Protein AF-A0A848J6P6-F1 (afdb_monomer_lite)

Sequence (306 aa):
MSYESFLSGFHSVMYVAMAISLAFALGVVVINVINLARLKDPKLKYDYISSREKRMYTYFFIGLGAALFFYMNTLFLEPVTESKGWIFIRMAVALCAGTLIGYIPSLLLKYMLPANQKGRLKKLRFQPRISPKSGKKMRLLTEQEEDVHLDEAMQAEENIFSVDYDVWVDDDSDYVKIEKYPGHLVAEECDRCGMQTLKLKKEEILKQPTEDEPGEIIKHYKCSYCNRVKHENKQIAQLAANKESFFLRYRDKIGEAVSEKQYHVQLIKMEVYDNDGHPHHYEFGDLDQARSFLKELDSKNKASEE

pLDDT: mean 85.87, std 13.25, range [43.09, 98.25]

Organism: NCBI:txid2729599

Structure (mmCIF, N/CA/C/O backbone):
data_AF-A0A848J6P6-F1
#
_entry.id   AF-A0A848J6P6-F1
#
loop_
_atom_site.group_PDB
_atom_site.id
_atom_site.type_symbol
_atom_site.label_atom_id
_atom_site.label_alt_id
_atom_site.label_comp_id
_atom_site.label_asym_id
_atom_site.label_entity_id
_atom_site.label_seq_id
_atom_site.pdbx_PDB_ins_code
_atom_site.Cartn_x
_atom_site.Cartn_y
_atom_site.Cartn_z
_atom_site.occupancy
_atom_site.B_iso_or_equiv
_atom_site.auth_seq_id
_atom_site.auth_comp_id
_atom_site.auth_asym_id
_atom_site.auth_atom_id
_atom_site.pdbx_PDB_model_num
ATOM 1 N N . MET A 1 1 ? 15.803 -5.073 -46.748 1.00 65.19 1 MET A N 1
ATOM 2 C CA . MET A 1 1 ? 15.998 -3.858 -45.925 1.00 65.19 1 MET A CA 1
ATOM 3 C C . MET A 1 1 ? 17.487 -3.746 -45.644 1.00 65.19 1 MET A C 1
ATOM 5 O O . MET A 1 1 ? 18.052 -4.737 -45.195 1.00 65.19 1 MET A O 1
ATOM 9 N N . SER A 1 2 ? 18.146 -2.643 -46.007 1.00 85.62 2 SER A N 1
ATOM 10 C CA . SER A 1 2 ? 19.574 -2.473 -45.697 1.00 85.62 2 SER A CA 1
ATOM 11 C C . SER A 1 2 ? 19.758 -2.286 -44.186 1.00 85.62 2 SER A C 1
ATOM 13 O O . SER A 1 2 ? 18.829 -1.870 -43.489 1.00 85.62 2 SER A O 1
ATOM 15 N N . TYR A 1 3 ? 20.945 -2.619 -43.676 1.00 85.25 3 TYR A N 1
ATOM 16 C CA . TYR A 1 3 ? 21.268 -2.450 -42.257 1.00 85.25 3 TYR A CA 1
ATOM 17 C C . TYR A 1 3 ? 21.144 -0.980 -41.821 1.00 85.25 3 TYR A C 1
ATOM 19 O O . TYR A 1 3 ? 20.550 -0.699 -40.788 1.00 85.25 3 TYR A O 1
ATOM 27 N N . GLU A 1 4 ? 21.560 -0.048 -42.678 1.00 84.31 4 GLU A N 1
ATOM 28 C CA . GLU A 1 4 ? 21.399 1.398 -42.477 1.00 84.31 4 GLU A CA 1
ATOM 29 C C . GLU A 1 4 ? 19.929 1.834 -42.370 1.00 84.31 4 GLU A C 1
ATOM 31 O O . GLU A 1 4 ? 19.553 2.571 -41.457 1.00 84.31 4 GLU A O 1
ATOM 36 N N . SER A 1 5 ? 19.052 1.329 -43.250 1.00 86.94 5 SER A N 1
ATOM 37 C CA . SER A 1 5 ? 17.614 1.620 -43.160 1.00 86.94 5 SER A CA 1
ATOM 38 C C . SER A 1 5 ? 16.994 1.059 -41.878 1.00 86.94 5 SER A C 1
ATOM 40 O O . SER A 1 5 ? 16.123 1.697 -41.289 1.00 86.94 5 SER A O 1
ATOM 42 N N . PHE A 1 6 ? 17.453 -0.111 -41.423 1.00 89.00 6 PHE A N 1
ATOM 43 C CA . PHE A 1 6 ? 17.046 -0.666 -40.135 1.00 89.00 6 PHE A CA 1
ATOM 44 C C . PHE A 1 6 ? 17.507 0.217 -38.968 1.00 89.00 6 PHE A C 1
ATOM 46 O O . PHE A 1 6 ? 16.696 0.527 -38.100 1.00 89.00 6 PHE A O 1
ATOM 53 N N . LEU A 1 7 ? 18.769 0.660 -38.952 1.00 87.75 7 LEU A N 1
ATOM 54 C CA . LEU A 1 7 ? 19.311 1.497 -37.879 1.00 87.75 7 LEU A CA 1
ATOM 55 C C . LEU A 1 7 ? 18.598 2.847 -37.775 1.00 87.75 7 LEU A C 1
ATOM 57 O O . LEU A 1 7 ? 18.277 3.275 -36.669 1.00 87.75 7 LEU A O 1
ATOM 61 N N . SER A 1 8 ? 18.282 3.482 -38.905 1.00 88.06 8 SER A N 1
ATOM 62 C CA . SER A 1 8 ? 17.513 4.733 -38.932 1.00 88.06 8 SER A CA 1
ATOM 63 C C . SER A 1 8 ? 16.088 4.555 -38.381 1.00 88.06 8 SER A C 1
ATOM 65 O O . SER A 1 8 ? 15.626 5.352 -37.555 1.00 88.06 8 SER A O 1
ATOM 67 N N . GLY A 1 9 ? 15.406 3.469 -38.765 1.00 91.62 9 GLY A N 1
ATOM 68 C CA . GLY A 1 9 ? 14.093 3.127 -38.215 1.00 91.62 9 GLY A CA 1
ATOM 69 C C . GLY A 1 9 ? 14.159 2.822 -36.717 1.00 91.62 9 GLY A C 1
ATOM 70 O O . GLY A 1 9 ? 13.369 3.351 -35.939 1.00 91.62 9 GLY A O 1
ATOM 71 N N . PHE A 1 10 ? 15.148 2.030 -36.298 1.00 91.56 10 PHE A N 1
ATOM 72 C CA . PHE A 1 10 ? 15.395 1.697 -34.897 1.00 91.56 10 PHE A CA 1
ATOM 73 C C . PHE A 1 10 ? 15.634 2.954 -34.054 1.00 91.56 10 PHE A C 1
ATOM 75 O O . PHE A 1 10 ? 14.997 3.123 -33.019 1.00 91.56 10 PHE A O 1
ATOM 82 N N . HIS A 1 11 ? 16.489 3.868 -34.515 1.00 90.81 11 HIS A N 1
ATOM 83 C CA . HIS A 1 11 ? 16.795 5.125 -33.826 1.00 90.81 11 HIS A CA 1
ATOM 84 C C . HIS A 1 11 ? 15.551 6.001 -33.638 1.00 90.81 11 HIS A C 1
ATOM 86 O O . HIS A 1 11 ? 15.280 6.471 -32.533 1.00 90.81 11 HIS A O 1
ATOM 92 N N . SER A 1 12 ? 14.732 6.118 -34.686 1.00 92.94 12 SER A N 1
ATOM 93 C CA . SER A 1 12 ? 13.455 6.839 -34.630 1.00 92.94 12 SER A CA 1
ATOM 94 C C . SER A 1 12 ? 12.503 6.232 -33.592 1.00 92.94 12 SER A C 1
ATOM 96 O O . SER A 1 12 ? 11.918 6.953 -32.781 1.00 92.94 12 SER A O 1
ATOM 98 N N . VAL A 1 13 ? 12.388 4.899 -33.563 1.00 96.06 13 VAL A N 1
ATOM 99 C CA . VAL A 1 13 ? 11.570 4.184 -32.570 1.00 96.06 13 VAL A CA 1
ATOM 100 C C . VAL A 1 13 ? 12.098 4.413 -31.152 1.00 96.06 13 VAL A C 1
ATOM 102 O O . VAL A 1 13 ? 11.297 4.663 -30.252 1.00 96.06 13 VAL A O 1
ATOM 105 N N . MET A 1 14 ? 13.419 4.385 -30.941 1.00 95.62 14 MET A N 1
ATOM 106 C CA . MET A 1 14 ? 14.018 4.638 -29.624 1.00 95.62 14 MET A CA 1
ATOM 107 C C . MET A 1 14 ? 13.689 6.046 -29.108 1.00 95.62 14 MET A C 1
ATOM 109 O O . MET A 1 14 ? 13.302 6.185 -27.949 1.00 95.62 14 MET A O 1
ATOM 113 N N . TYR A 1 15 ? 13.758 7.088 -29.945 1.00 95.38 15 TYR A N 1
ATOM 114 C CA . TYR A 1 15 ? 13.386 8.445 -29.519 1.00 95.38 15 TYR A CA 1
ATOM 115 C C . TYR A 1 15 ? 11.912 8.578 -29.148 1.00 95.38 15 TYR A C 1
ATOM 117 O O . TYR A 1 15 ? 11.584 9.180 -28.123 1.00 95.38 15 TYR A O 1
ATOM 125 N N . VAL A 1 16 ? 11.020 8.002 -29.957 1.00 97.56 16 VAL A N 1
ATOM 126 C CA . VAL A 1 16 ? 9.582 8.016 -29.664 1.00 97.56 16 VAL A CA 1
ATOM 127 C C . VAL A 1 16 ? 9.304 7.267 -28.357 1.00 97.56 16 VAL A C 1
ATOM 129 O O . VAL A 1 16 ? 8.599 7.781 -27.489 1.00 97.56 16 VAL A O 1
ATOM 132 N N . ALA A 1 17 ? 9.911 6.094 -28.164 1.00 97.75 17 ALA A N 1
ATOM 133 C CA . ALA A 1 17 ? 9.754 5.299 -26.950 1.00 97.75 17 ALA A CA 1
ATOM 134 C C . ALA A 1 17 ? 10.316 6.003 -25.700 1.00 97.75 17 ALA A C 1
ATOM 136 O O . ALA A 1 17 ? 9.698 5.960 -24.632 1.00 97.75 17 ALA A O 1
ATOM 137 N N . MET A 1 18 ? 11.443 6.709 -25.833 1.00 97.38 18 MET A N 1
ATOM 138 C CA . MET A 1 18 ? 12.003 7.559 -24.779 1.00 97.38 18 MET A CA 1
ATOM 139 C C . MET A 1 18 ? 11.014 8.661 -24.378 1.00 97.38 18 MET A C 1
ATOM 141 O O . MET A 1 18 ? 10.718 8.812 -23.191 1.00 97.38 18 MET A O 1
ATOM 145 N N . ALA A 1 19 ? 10.464 9.397 -25.350 1.00 97.62 19 ALA A N 1
ATOM 146 C CA . ALA A 1 19 ? 9.508 10.474 -25.092 1.00 97.62 19 ALA A CA 1
ATOM 147 C C . ALA A 1 19 ? 8.233 9.960 -24.401 1.00 97.62 19 ALA A C 1
ATOM 149 O O . ALA A 1 19 ? 7.783 10.552 -23.419 1.00 97.62 19 ALA A O 1
ATOM 150 N N . ILE A 1 20 ? 7.694 8.822 -24.853 1.00 98.25 20 ILE A N 1
ATOM 151 C CA . ILE A 1 20 ? 6.535 8.166 -24.227 1.00 98.25 20 ILE A CA 1
ATOM 152 C C . ILE A 1 20 ? 6.850 7.758 -22.783 1.00 98.25 20 ILE A C 1
ATOM 154 O O . ILE A 1 20 ? 6.038 7.991 -21.889 1.00 98.25 20 ILE A O 1
ATOM 158 N N . SER A 1 21 ? 8.031 7.188 -22.533 1.00 97.94 21 SER A N 1
ATOM 159 C CA . SER A 1 21 ? 8.434 6.734 -21.194 1.00 97.94 21 SER A CA 1
ATOM 160 C C . SER A 1 21 ? 8.589 7.897 -20.209 1.00 97.94 21 SER A C 1
ATOM 162 O O . SER A 1 21 ? 8.146 7.802 -19.063 1.00 97.94 21 SER A O 1
ATOM 164 N N . LEU A 1 22 ? 9.144 9.027 -20.662 1.00 97.62 22 LEU A N 1
ATOM 165 C CA . LEU A 1 22 ? 9.222 10.257 -19.867 1.00 97.62 22 LEU A CA 1
ATOM 166 C C . LEU A 1 22 ? 7.836 10.851 -19.598 1.00 97.62 22 LEU A C 1
ATOM 168 O O . LEU A 1 22 ? 7.536 11.216 -18.461 1.00 97.62 22 LEU A O 1
ATOM 172 N N . ALA A 1 23 ? 6.975 10.907 -20.617 1.00 98.06 23 ALA A N 1
ATOM 173 C CA . ALA A 1 23 ? 5.604 11.384 -20.467 1.00 98.06 23 ALA A CA 1
ATOM 174 C C . ALA A 1 23 ? 4.808 10.513 -19.484 1.00 98.06 23 ALA A C 1
ATOM 176 O O . ALA A 1 23 ? 4.070 11.041 -18.655 1.00 98.06 23 ALA A O 1
ATOM 177 N N . PHE A 1 24 ? 5.003 9.192 -19.517 1.00 97.94 24 PHE A N 1
ATOM 178 C CA . PHE A 1 24 ? 4.423 8.264 -18.550 1.00 97.94 24 PHE A CA 1
ATOM 179 C C . PHE A 1 24 ? 4.918 8.540 -17.125 1.00 97.94 24 PHE A C 1
ATOM 181 O O . PHE A 1 24 ? 4.098 8.691 -16.218 1.00 97.94 24 PHE A O 1
ATOM 188 N N . ALA A 1 25 ? 6.236 8.661 -16.922 1.00 96.88 25 ALA A N 1
ATOM 189 C CA . ALA A 1 25 ? 6.812 8.938 -15.606 1.00 96.88 25 ALA A CA 1
ATOM 190 C C . ALA A 1 25 ? 6.248 10.243 -15.014 1.00 96.88 25 ALA A C 1
ATOM 192 O O . ALA A 1 25 ? 5.734 10.257 -13.893 1.00 96.88 25 ALA A O 1
ATOM 193 N N . LEU A 1 26 ? 6.263 11.329 -15.791 1.00 97.31 26 LEU A N 1
ATOM 194 C CA . LEU A 1 26 ? 5.703 12.616 -15.374 1.00 97.31 26 LEU A CA 1
ATOM 195 C C . LEU A 1 26 ? 4.188 12.536 -15.150 1.00 97.31 26 LEU A C 1
ATOM 197 O O . LEU A 1 26 ? 3.683 13.047 -14.150 1.00 97.31 26 LEU A O 1
ATOM 201 N N . GLY A 1 27 ? 3.467 11.849 -16.036 1.00 97.56 27 GLY A N 1
ATOM 202 C CA . GLY A 1 27 ? 2.024 11.653 -15.946 1.00 97.56 27 GLY A CA 1
ATOM 203 C C . GLY A 1 27 ? 1.606 10.972 -14.646 1.00 97.56 27 GLY A C 1
ATOM 204 O O . GLY A 1 27 ? 0.667 11.426 -13.997 1.00 97.56 27 GLY A O 1
ATOM 205 N N . VAL A 1 28 ? 2.340 9.947 -14.202 1.00 96.69 28 VAL A N 1
ATOM 206 C CA . VAL A 1 28 ? 2.092 9.266 -12.920 1.00 96.69 28 VAL A CA 1
ATOM 207 C C . VAL A 1 28 ? 2.175 10.239 -11.737 1.00 96.69 28 VAL A C 1
ATOM 209 O O . VAL A 1 28 ? 1.305 10.215 -10.862 1.00 96.69 28 VAL A O 1
ATOM 212 N N . VAL A 1 29 ? 3.176 11.126 -11.717 1.00 95.44 29 VAL A N 1
ATOM 213 C CA . VAL A 1 29 ? 3.338 12.135 -10.655 1.00 95.44 29 VAL A CA 1
ATOM 214 C C . VAL A 1 29 ? 2.216 13.169 -10.714 1.00 95.44 29 VAL A C 1
ATOM 216 O O . VAL A 1 29 ? 1.589 13.458 -9.696 1.00 95.44 29 VAL A O 1
ATOM 219 N N . VAL A 1 30 ? 1.915 13.688 -11.906 1.00 96.69 30 VAL A N 1
ATOM 220 C CA . VAL A 1 30 ? 0.859 14.690 -12.114 1.00 96.69 30 VAL A CA 1
ATOM 221 C C . VAL A 1 30 ? -0.506 14.144 -11.696 1.00 96.69 30 VAL A C 1
ATOM 223 O O . VAL A 1 30 ? -1.215 14.791 -10.926 1.00 96.69 30 VAL A O 1
ATOM 226 N N . ILE A 1 31 ? -0.859 12.930 -12.129 1.00 95.56 31 ILE A N 1
ATOM 227 C CA . ILE A 1 31 ? -2.108 12.259 -11.741 1.00 95.56 31 ILE A CA 1
ATOM 228 C C . ILE A 1 31 ? -2.178 12.110 -10.219 1.00 95.56 31 ILE A C 1
ATOM 230 O O . ILE A 1 31 ? -3.224 12.371 -9.622 1.00 95.56 31 ILE A O 1
ATOM 234 N N . ASN A 1 32 ? -1.072 11.730 -9.575 1.00 93.81 32 ASN A N 1
ATOM 235 C CA . ASN A 1 32 ? -1.036 11.577 -8.127 1.00 93.81 32 ASN A CA 1
ATOM 236 C C . ASN A 1 32 ? -1.274 12.901 -7.387 1.00 93.81 32 ASN A C 1
ATOM 238 O O . ASN A 1 32 ? -2.072 12.942 -6.450 1.00 93.81 32 ASN A O 1
ATOM 242 N N . VAL A 1 33 ? -0.631 13.984 -7.829 1.00 93.38 33 VAL A N 1
ATOM 243 C CA . VAL A 1 33 ? -0.805 15.329 -7.257 1.00 93.38 33 VAL A CA 1
ATOM 244 C C . VAL A 1 33 ? -2.239 15.821 -7.442 1.00 93.38 33 VAL A C 1
ATOM 246 O O . VAL A 1 33 ? -2.848 16.303 -6.487 1.00 93.38 33 VAL A O 1
ATOM 249 N N . ILE A 1 34 ? -2.811 15.646 -8.636 1.00 95.12 34 ILE A N 1
ATOM 250 C CA . ILE A 1 34 ? -4.199 16.025 -8.928 1.00 95.12 34 ILE A CA 1
ATOM 251 C C . ILE A 1 34 ? -5.169 15.262 -8.020 1.00 95.12 34 ILE A C 1
ATOM 253 O O . ILE A 1 34 ? -6.057 15.868 -7.422 1.00 95.12 34 ILE A O 1
ATOM 257 N N . ASN A 1 35 ? -5.001 13.945 -7.885 1.00 93.38 35 ASN A N 1
ATOM 258 C CA . ASN A 1 35 ? -5.855 13.134 -7.019 1.00 93.38 35 ASN A CA 1
ATOM 259 C C . ASN A 1 35 ? -5.746 13.568 -5.553 1.00 93.38 35 ASN A C 1
ATOM 261 O O . ASN A 1 35 ? -6.769 13.734 -4.893 1.00 93.38 35 ASN A O 1
ATOM 265 N N . LEU A 1 36 ? -4.533 13.829 -5.060 1.00 92.31 36 LEU A N 1
ATOM 266 C CA . LEU A 1 36 ? -4.324 14.270 -3.682 1.00 92.31 36 LEU A CA 1
ATOM 267 C C . LEU A 1 36 ? -4.931 15.657 -3.408 1.00 92.31 36 LEU A C 1
ATOM 269 O O . LEU A 1 36 ? -5.479 15.885 -2.329 1.00 92.31 36 LEU A O 1
ATOM 273 N N . ALA A 1 37 ? -4.866 16.567 -4.382 1.00 92.44 37 ALA A N 1
ATOM 274 C CA . ALA A 1 37 ? -5.457 17.900 -4.285 1.00 92.44 37 ALA A CA 1
ATOM 275 C C . ALA A 1 37 ? -6.997 17.875 -4.283 1.00 92.44 37 ALA A C 1
ATOM 277 O O . ALA A 1 37 ? -7.624 18.739 -3.672 1.00 92.44 37 ALA A O 1
ATOM 278 N N . ARG A 1 38 ? -7.613 16.885 -4.944 1.00 94.00 38 ARG A N 1
ATOM 279 C CA . ARG A 1 38 ? -9.078 16.725 -5.012 1.00 94.00 38 ARG A CA 1
ATOM 280 C C . ARG A 1 38 ? -9.691 16.225 -3.710 1.00 94.00 38 ARG A C 1
ATOM 282 O O . ARG A 1 38 ? -10.830 16.572 -3.401 1.00 94.00 38 ARG A O 1
ATOM 289 N N . LEU A 1 39 ? -8.964 15.405 -2.958 1.00 93.69 39 LEU A N 1
ATOM 290 C CA . LEU A 1 39 ? -9.437 14.909 -1.671 1.00 93.69 39 LEU A CA 1
ATOM 291 C C . LEU A 1 39 ? -9.512 16.085 -0.690 1.00 93.69 39 LEU A C 1
ATOM 293 O O . LEU A 1 39 ? -8.572 16.867 -0.577 1.00 93.69 39 LEU A O 1
ATOM 297 N N . LYS A 1 40 ? -10.638 16.241 0.008 1.00 91.19 40 LYS A N 1
ATOM 298 C CA . LYS A 1 40 ? -10.810 17.267 1.055 1.00 91.19 40 LYS A CA 1
ATOM 299 C C . LYS A 1 40 ? -10.808 16.646 2.443 1.00 91.19 40 LYS A C 1
ATOM 301 O O . LYS A 1 40 ? -10.161 17.180 3.339 1.00 91.19 40 LYS A O 1
ATOM 306 N N . ASP A 1 41 ? -11.483 15.509 2.577 1.00 92.88 41 ASP A N 1
ATOM 307 C CA . ASP A 1 41 ? -11.541 14.741 3.811 1.00 92.88 41 ASP A CA 1
ATOM 308 C C . ASP A 1 41 ? -10.140 14.221 4.199 1.00 92.88 41 ASP A C 1
ATOM 310 O O . ASP A 1 41 ? -9.445 13.642 3.349 1.00 92.88 41 ASP A O 1
ATOM 314 N N . PRO A 1 42 ? -9.680 14.443 5.444 1.00 94.81 42 PRO A N 1
ATOM 315 C CA . PRO A 1 42 ? -8.326 14.056 5.812 1.00 94.81 42 PRO A CA 1
ATOM 316 C C . PRO A 1 42 ? -8.138 12.539 5.946 1.00 94.81 42 PRO A C 1
ATOM 318 O O . PRO A 1 42 ? -7.028 12.074 5.683 1.00 94.81 42 PRO A O 1
ATOM 321 N N . LYS A 1 43 ? -9.187 11.761 6.265 1.00 94.94 43 LYS A N 1
ATOM 322 C CA . LYS A 1 43 ? -9.120 10.291 6.283 1.00 94.94 43 LYS A CA 1
ATOM 323 C C . LYS A 1 43 ? -8.908 9.749 4.878 1.00 94.94 43 LYS A C 1
ATOM 325 O O . LYS A 1 43 ? -7.989 8.969 4.650 1.00 94.94 43 LYS A O 1
ATOM 330 N N . LEU A 1 44 ? -9.663 10.253 3.903 1.00 94.12 44 LEU A N 1
ATOM 331 C CA . LEU A 1 44 ? -9.458 9.872 2.503 1.00 94.12 44 LEU A CA 1
ATOM 332 C C . LEU A 1 44 ? -8.048 10.232 2.008 1.00 94.12 44 LEU A C 1
ATOM 334 O O . LEU A 1 44 ? -7.433 9.455 1.276 1.00 94.12 44 LEU A O 1
ATOM 338 N N . LYS A 1 45 ? -7.497 11.385 2.420 1.00 94.81 45 LYS A N 1
ATOM 339 C CA . LYS A 1 45 ? -6.094 11.734 2.127 1.00 94.81 45 LYS A CA 1
ATOM 340 C C . LYS A 1 45 ? -5.108 10.776 2.782 1.00 94.81 45 LYS A C 1
ATOM 342 O O . LYS A 1 45 ? -4.135 10.396 2.131 1.00 94.81 45 LYS A O 1
ATOM 347 N N . TYR A 1 46 ? -5.338 10.420 4.044 1.00 94.69 46 TYR A N 1
ATOM 348 C CA . TYR A 1 46 ? -4.515 9.467 4.780 1.00 94.69 46 TYR A CA 1
ATOM 349 C C . TYR A 1 46 ? -4.452 8.131 4.030 1.00 94.69 46 TYR A C 1
ATOM 351 O O . TYR A 1 46 ? -3.359 7.670 3.701 1.00 94.69 46 TYR A O 1
ATOM 359 N N . ASP A 1 47 ? -5.610 7.570 3.674 1.00 93.19 47 ASP A N 1
ATOM 360 C CA . ASP A 1 47 ? -5.719 6.266 3.003 1.00 93.19 47 ASP A CA 1
ATOM 361 C C . ASP A 1 47 ? -5.090 6.277 1.612 1.00 93.19 47 ASP A C 1
ATOM 363 O O . ASP A 1 47 ? -4.446 5.318 1.174 1.00 93.19 47 ASP A O 1
ATOM 367 N N . TYR A 1 48 ? -5.244 7.393 0.902 1.00 92.81 48 TYR A N 1
ATOM 368 C CA . TYR A 1 48 ? -4.626 7.577 -0.399 1.00 92.81 48 TYR A CA 1
ATOM 369 C C . TYR A 1 48 ? -3.094 7.605 -0.297 1.00 92.81 48 TYR A C 1
ATOM 371 O O . TYR A 1 48 ? -2.411 6.922 -1.062 1.00 92.81 48 TYR A O 1
ATOM 379 N N . ILE A 1 49 ? -2.542 8.373 0.649 1.00 91.88 49 ILE A N 1
ATOM 380 C CA . ILE A 1 49 ? -1.092 8.493 0.854 1.00 91.88 49 ILE A CA 1
ATOM 381 C C . ILE A 1 49 ? -0.497 7.151 1.291 1.00 91.88 49 ILE A C 1
ATOM 383 O O . ILE A 1 49 ? 0.488 6.707 0.698 1.00 91.88 49 ILE A O 1
ATOM 387 N N . SER A 1 50 ? -1.105 6.486 2.277 1.00 89.25 50 SER A N 1
ATOM 388 C CA . SER A 1 50 ? -0.594 5.230 2.837 1.00 89.25 50 SER A CA 1
ATOM 389 C C . SER A 1 50 ? -0.555 4.096 1.805 1.00 89.25 50 SER A C 1
ATOM 391 O O . SER A 1 50 ? 0.395 3.314 1.780 1.00 89.25 50 SER A O 1
ATOM 393 N N . SER A 1 51 ? -1.542 4.030 0.904 1.00 84.94 51 SER A N 1
ATOM 394 C CA . SER A 1 51 ? -1.668 2.934 -0.066 1.00 84.94 51 SER A CA 1
ATOM 395 C C . SER A 1 51 ? -1.055 3.226 -1.443 1.00 84.94 51 SER A C 1
ATOM 397 O O . SER A 1 51 ? -0.461 2.333 -2.059 1.00 84.94 51 SER A O 1
ATOM 399 N N . ARG A 1 52 ? -1.196 4.453 -1.971 1.00 87.31 52 ARG A N 1
ATOM 400 C CA . ARG A 1 52 ? -0.876 4.760 -3.379 1.00 87.31 52 ARG A CA 1
ATOM 401 C C . ARG A 1 52 ? 0.462 5.444 -3.597 1.00 87.31 52 ARG A C 1
ATOM 403 O O . ARG A 1 52 ? 1.038 5.265 -4.670 1.00 87.31 52 ARG A O 1
ATOM 410 N N . GLU A 1 53 ? 0.991 6.177 -2.620 1.00 86.38 53 GLU A N 1
ATOM 411 C CA . GLU A 1 53 ? 2.216 6.967 -2.814 1.00 86.38 53 GLU A CA 1
ATOM 412 C C . GLU A 1 53 ? 3.422 6.063 -3.145 1.00 86.38 53 GLU A C 1
ATOM 414 O O . GLU A 1 53 ? 4.163 6.331 -4.090 1.00 86.38 53 GLU A O 1
ATOM 419 N N . LYS A 1 54 ? 3.544 4.899 -2.489 1.00 85.06 54 LYS A N 1
ATOM 420 C CA . LYS A 1 54 ? 4.569 3.886 -2.817 1.00 85.06 54 LYS A CA 1
ATOM 421 C C . LYS A 1 54 ? 4.446 3.360 -4.252 1.00 85.06 54 LYS A C 1
ATOM 423 O O . LYS A 1 54 ? 5.448 3.174 -4.949 1.00 85.06 54 LYS A O 1
ATOM 428 N N . ARG A 1 55 ? 3.213 3.117 -4.703 1.00 87.94 55 ARG A N 1
ATOM 429 C CA . ARG A 1 55 ? 2.933 2.615 -6.054 1.00 87.94 55 ARG A CA 1
ATOM 430 C C . ARG A 1 55 ? 3.272 3.668 -7.113 1.00 87.94 55 ARG A C 1
ATOM 432 O O . ARG A 1 55 ? 3.869 3.323 -8.127 1.00 87.94 55 ARG A O 1
ATOM 439 N N . MET A 1 56 ? 2.966 4.940 -6.846 1.00 91.50 56 MET A N 1
ATOM 440 C CA . MET A 1 56 ? 3.358 6.064 -7.701 1.00 91.50 56 MET A CA 1
ATOM 441 C C . MET A 1 56 ? 4.877 6.100 -7.904 1.00 91.50 56 MET A C 1
ATOM 443 O O . MET A 1 56 ? 5.324 6.107 -9.047 1.00 91.50 56 MET A O 1
ATOM 447 N N . TYR A 1 57 ? 5.670 6.072 -6.825 1.00 89.94 57 TYR A N 1
ATOM 448 C CA . TYR A 1 57 ? 7.133 6.078 -6.944 1.00 89.94 57 TYR A CA 1
ATOM 449 C C . TYR A 1 57 ? 7.650 4.886 -7.751 1.00 89.94 57 TYR A C 1
ATOM 451 O O . TYR A 1 57 ? 8.507 5.055 -8.611 1.00 89.94 57 TYR A O 1
ATOM 459 N N . THR A 1 58 ? 7.084 3.697 -7.533 1.00 90.25 58 THR A N 1
ATOM 460 C CA . THR A 1 58 ? 7.472 2.493 -8.282 1.00 90.25 58 THR A CA 1
ATOM 461 C C . THR A 1 58 ? 7.289 2.694 -9.791 1.00 90.25 58 THR A C 1
ATOM 463 O O . THR A 1 58 ? 8.231 2.494 -10.553 1.00 90.25 58 THR A O 1
ATOM 466 N N . TYR A 1 59 ? 6.118 3.161 -10.235 1.00 93.19 59 TYR A N 1
ATOM 467 C CA . TYR A 1 59 ? 5.878 3.412 -11.661 1.00 93.19 59 TYR A CA 1
ATOM 468 C C . TYR A 1 59 ? 6.696 4.579 -12.219 1.00 93.19 59 TYR A C 1
ATOM 470 O O . TYR A 1 59 ? 7.140 4.511 -13.363 1.00 93.19 59 TYR A O 1
ATOM 478 N N . PHE A 1 60 ? 6.936 5.619 -11.419 1.00 95.06 60 PHE A N 1
ATOM 479 C CA . PHE A 1 60 ? 7.788 6.740 -11.806 1.00 95.06 60 PHE A CA 1
ATOM 480 C C . PHE A 1 60 ? 9.215 6.280 -12.141 1.00 95.06 60 PHE A C 1
ATOM 482 O O . PHE A 1 60 ? 9.714 6.581 -13.225 1.00 95.06 60 PHE A O 1
ATOM 489 N N . PHE A 1 61 ? 9.851 5.495 -11.262 1.00 95.00 61 PHE A N 1
ATOM 490 C CA . PHE A 1 61 ? 11.209 4.997 -11.509 1.00 95.00 61 PHE A CA 1
ATOM 491 C C . PHE A 1 61 ? 11.268 3.946 -12.615 1.00 95.00 61 PHE A C 1
ATOM 493 O O . PHE A 1 61 ? 12.215 3.965 -13.395 1.00 95.00 61 PHE A O 1
ATOM 500 N N . ILE A 1 62 ? 10.249 3.092 -12.763 1.00 94.19 62 ILE A N 1
ATOM 501 C CA . ILE A 1 62 ? 10.144 2.196 -13.929 1.00 94.19 62 ILE A CA 1
ATOM 502 C C . ILE A 1 62 ? 10.117 3.011 -15.231 1.00 94.19 62 ILE A C 1
ATOM 504 O O . ILE A 1 62 ? 10.849 2.692 -16.166 1.00 94.19 62 ILE A O 1
ATOM 508 N N . GLY A 1 63 ? 9.327 4.090 -15.280 1.00 96.50 63 GLY A N 1
ATOM 509 C CA . GLY A 1 63 ? 9.272 4.990 -16.432 1.00 96.50 63 GLY A CA 1
ATOM 510 C C . GLY A 1 63 ? 10.610 5.677 -16.723 1.00 96.50 63 GLY A C 1
ATOM 511 O O . GLY A 1 63 ? 11.037 5.715 -17.875 1.00 96.50 63 GLY A O 1
ATOM 512 N N . LEU A 1 64 ? 11.316 6.156 -15.691 1.00 96.69 64 LEU A N 1
ATOM 513 C CA . LEU A 1 64 ? 12.659 6.733 -15.844 1.00 96.69 64 LEU A CA 1
ATOM 514 C C . LEU A 1 64 ? 13.700 5.707 -16.311 1.00 96.69 64 LEU A C 1
ATOM 516 O O . LEU A 1 64 ? 14.503 6.013 -17.189 1.00 96.69 64 LEU A O 1
ATOM 520 N N . GLY A 1 65 ? 13.679 4.492 -15.760 1.00 96.75 65 GLY A N 1
ATOM 521 C CA . GLY A 1 65 ? 14.561 3.402 -16.180 1.00 96.75 65 GLY A CA 1
ATOM 522 C C . GLY A 1 65 ? 14.330 3.008 -17.641 1.00 96.75 65 GLY A C 1
ATOM 523 O O . GLY A 1 65 ? 15.291 2.848 -18.394 1.00 96.75 65 GLY A O 1
ATOM 524 N N . ALA A 1 66 ? 13.066 2.939 -18.072 1.00 97.00 66 ALA A N 1
ATOM 525 C CA . ALA A 1 66 ? 12.702 2.710 -19.470 1.00 97.00 66 ALA A CA 1
ATOM 526 C C . ALA A 1 66 ? 13.159 3.862 -20.381 1.00 97.00 66 ALA A C 1
ATOM 528 O O . ALA A 1 66 ? 13.740 3.623 -21.438 1.00 97.00 66 ALA A O 1
ATOM 529 N N . ALA A 1 67 ? 12.973 5.116 -19.957 1.00 97.50 67 ALA A N 1
ATOM 530 C CA . ALA A 1 67 ? 13.450 6.275 -20.705 1.00 97.50 67 ALA A CA 1
ATO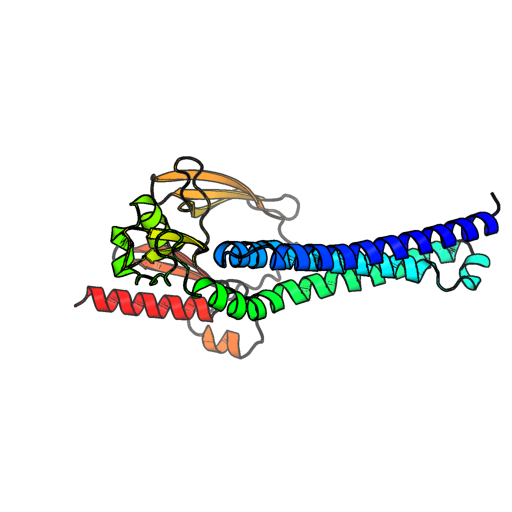M 531 C C . ALA A 1 67 ? 14.974 6.249 -20.891 1.00 97.50 67 ALA A C 1
ATOM 533 O O . ALA A 1 67 ? 15.458 6.475 -21.999 1.00 97.50 67 ALA A O 1
ATOM 534 N N . LEU A 1 68 ? 15.724 5.915 -19.835 1.00 96.75 68 LEU A N 1
ATOM 535 C CA . LEU A 1 68 ? 17.178 5.776 -19.894 1.00 96.75 68 LEU A CA 1
ATOM 536 C C . LEU A 1 68 ? 17.605 4.636 -20.825 1.00 96.75 68 LEU A C 1
ATOM 538 O O . LEU A 1 68 ? 18.532 4.810 -21.612 1.00 96.75 68 LEU A O 1
ATOM 542 N N . PHE A 1 69 ? 16.920 3.493 -20.768 1.00 96.94 69 PHE A N 1
ATOM 543 C CA . PHE A 1 69 ? 17.164 2.370 -21.672 1.00 96.94 69 PHE A CA 1
ATOM 544 C C . PHE A 1 69 ? 17.037 2.788 -23.144 1.00 96.94 69 PHE A C 1
ATOM 546 O O . PHE A 1 69 ? 17.928 2.511 -23.952 1.00 96.94 69 PHE A O 1
ATOM 553 N N . PHE A 1 70 ? 15.954 3.486 -23.496 1.00 97.12 70 PHE A N 1
ATOM 554 C CA . PHE A 1 70 ? 15.743 3.960 -24.863 1.00 97.12 70 PHE A CA 1
ATOM 555 C C . PHE A 1 70 ? 16.753 5.041 -25.253 1.00 97.12 70 PHE A C 1
ATOM 557 O O . PHE A 1 70 ? 17.331 4.959 -26.333 1.00 97.12 70 PHE A O 1
ATOM 564 N N . TYR A 1 71 ? 17.043 5.989 -24.356 1.00 95.44 71 TYR A N 1
ATOM 565 C CA . TYR A 1 71 ? 18.051 7.028 -24.570 1.00 95.44 71 TYR A CA 1
ATOM 566 C C . TYR A 1 71 ? 19.435 6.439 -24.866 1.00 95.44 71 TYR A C 1
ATOM 568 O O . TYR A 1 71 ? 20.051 6.789 -25.870 1.00 95.44 71 TYR A O 1
ATOM 576 N N . MET A 1 72 ? 19.908 5.486 -24.059 1.00 94.62 72 MET A N 1
ATOM 577 C CA . MET A 1 72 ? 21.208 4.832 -24.263 1.00 94.62 72 MET A CA 1
ATOM 578 C C . MET A 1 72 ? 21.297 4.116 -25.617 1.00 94.62 72 MET A C 1
ATOM 580 O O . MET A 1 72 ? 22.363 4.074 -26.229 1.00 94.62 72 MET A O 1
ATOM 584 N N . ASN A 1 73 ? 20.173 3.611 -26.130 1.00 93.12 73 ASN A N 1
ATOM 585 C CA . ASN A 1 73 ? 20.093 3.002 -27.457 1.00 93.12 73 ASN A CA 1
ATOM 586 C C . ASN A 1 73 ? 20.076 4.010 -28.621 1.00 93.12 73 ASN A C 1
ATOM 588 O O . ASN A 1 73 ? 20.124 3.595 -29.780 1.00 93.12 73 ASN A O 1
ATOM 592 N N . THR A 1 74 ? 20.059 5.314 -28.331 1.00 90.50 74 THR A N 1
ATOM 593 C CA . THR A 1 74 ? 20.277 6.386 -29.320 1.00 90.50 74 THR A CA 1
ATOM 594 C C . THR A 1 74 ? 21.737 6.839 -29.404 1.00 90.50 74 THR A C 1
ATOM 596 O O . THR A 1 74 ? 22.110 7.497 -30.376 1.00 90.50 74 THR A O 1
ATOM 599 N N . LEU A 1 75 ? 22.563 6.469 -28.418 1.00 87.81 75 LEU A N 1
ATOM 600 C CA . LEU A 1 75 ? 23.973 6.847 -28.330 1.00 87.81 75 LEU A CA 1
ATOM 601 C C . LEU A 1 75 ? 24.876 5.911 -29.149 1.00 87.81 75 LEU A C 1
ATOM 603 O O . LEU A 1 75 ? 24.496 4.780 -29.479 1.00 87.81 75 LEU A O 1
ATOM 607 N N . PHE A 1 76 ? 26.094 6.394 -29.427 1.00 81.81 76 PHE A N 1
ATOM 608 C CA . PHE A 1 76 ? 27.176 5.656 -30.092 1.00 81.81 76 PHE A CA 1
ATOM 609 C C . PHE A 1 76 ? 26.722 5.003 -31.408 1.00 81.81 76 PHE A C 1
ATOM 611 O O . PHE A 1 76 ? 26.653 3.780 -31.522 1.00 81.81 76 PHE A O 1
ATOM 618 N N . LEU A 1 77 ? 26.367 5.831 -32.397 1.00 77.69 77 LEU A N 1
ATOM 619 C CA . LEU A 1 77 ? 25.909 5.351 -33.706 1.00 77.69 77 LEU A CA 1
ATOM 620 C C . LEU A 1 77 ? 27.046 4.685 -34.504 1.00 77.69 77 LEU A C 1
ATOM 622 O O . LEU A 1 77 ? 26.825 3.634 -35.097 1.00 77.69 77 LEU A O 1
ATOM 626 N N . GLU A 1 78 ? 28.255 5.253 -34.451 1.00 79.81 78 GLU A N 1
ATOM 627 C CA . GLU A 1 78 ? 29.413 4.834 -35.263 1.00 79.81 78 GLU A CA 1
ATOM 628 C C . GLU A 1 78 ? 29.842 3.369 -35.020 1.00 79.81 78 GLU A C 1
ATOM 630 O O . GLU A 1 78 ? 29.940 2.610 -35.985 1.00 79.81 78 GLU A O 1
ATOM 635 N N . PRO A 1 79 ? 29.995 2.874 -33.770 1.00 79.38 79 PRO A N 1
ATOM 636 C CA . PRO A 1 79 ? 30.370 1.471 -33.549 1.00 79.38 79 PRO A CA 1
ATOM 637 C C . PRO A 1 79 ? 29.300 0.482 -34.032 1.00 79.38 79 PRO A C 1
ATOM 639 O O . PRO A 1 79 ? 29.596 -0.649 -34.418 1.00 79.38 79 PRO A O 1
ATOM 642 N N . VAL A 1 80 ? 28.031 0.902 -34.012 1.00 82.62 80 VAL A N 1
ATOM 643 C CA . VAL A 1 80 ? 26.899 0.068 -34.423 1.00 82.62 80 VAL A CA 1
ATOM 644 C C . VAL A 1 80 ? 26.788 0.007 -35.943 1.00 82.62 80 VAL A C 1
ATOM 646 O O . VAL A 1 80 ? 26.408 -1.042 -36.456 1.00 82.62 80 VAL A O 1
ATOM 649 N N . THR A 1 81 ? 27.152 1.063 -36.675 1.00 79.62 81 THR A N 1
ATOM 650 C CA . THR A 1 81 ? 27.205 1.026 -38.147 1.00 79.62 81 THR A CA 1
ATOM 651 C C . THR A 1 81 ? 28.348 0.141 -38.651 1.00 79.62 81 THR A C 1
ATOM 653 O O . THR A 1 81 ? 28.178 -0.562 -39.644 1.00 79.62 81 THR A O 1
ATOM 656 N N . GLU A 1 82 ? 29.477 0.091 -37.935 1.00 81.94 82 GLU A N 1
ATOM 657 C CA . GLU A 1 82 ? 30.642 -0.721 -38.318 1.00 81.94 82 GLU A CA 1
ATOM 658 C C . GLU A 1 82 ? 30.442 -2.231 -38.129 1.00 81.94 82 GLU A C 1
ATOM 660 O O . GLU A 1 82 ? 30.855 -3.028 -38.974 1.00 81.94 82 GLU A O 1
ATOM 665 N N . SER A 1 83 ? 29.804 -2.660 -37.034 1.00 84.00 83 SER A N 1
ATOM 666 C CA . SER A 1 83 ? 29.559 -4.082 -36.785 1.00 84.00 83 SER A CA 1
ATOM 667 C C . SER A 1 83 ? 28.210 -4.342 -36.131 1.00 84.00 83 SER A C 1
ATOM 669 O O . SER A 1 83 ? 27.866 -3.808 -35.076 1.00 84.00 83 SER A O 1
ATOM 671 N N . LYS A 1 84 ? 27.474 -5.288 -36.726 1.00 83.00 84 LYS A N 1
ATOM 672 C CA . LYS A 1 84 ? 26.153 -5.737 -36.263 1.00 83.00 84 LYS A CA 1
ATOM 673 C C . LYS A 1 84 ? 26.164 -6.268 -34.828 1.00 83.00 84 LYS A C 1
ATOM 675 O O . LYS A 1 84 ? 25.123 -6.266 -34.186 1.00 83.00 84 LYS A O 1
ATOM 680 N N . GLY A 1 85 ? 27.308 -6.727 -34.315 1.00 85.62 85 GLY A N 1
ATOM 681 C CA . GLY A 1 85 ? 27.419 -7.246 -32.948 1.00 85.62 85 GLY A CA 1
ATOM 682 C C . GLY A 1 85 ? 27.239 -6.173 -31.868 1.00 85.62 85 GLY A C 1
ATOM 683 O O . GLY A 1 85 ? 26.688 -6.456 -30.803 1.00 85.62 85 GLY A O 1
ATOM 684 N N . TRP A 1 86 ? 27.631 -4.927 -32.152 1.00 87.56 86 TRP A N 1
ATOM 685 C CA . TRP A 1 86 ? 27.600 -3.836 -31.173 1.00 87.56 86 TRP A CA 1
ATOM 686 C C . TRP A 1 86 ? 26.191 -3.458 -30.721 1.00 87.56 86 TRP A C 1
ATOM 688 O O . TRP A 1 86 ? 26.023 -2.987 -29.595 1.00 87.56 86 TRP A O 1
ATOM 698 N N . ILE A 1 87 ? 25.162 -3.726 -31.535 1.00 88.88 87 ILE A N 1
ATOM 699 C CA . ILE A 1 87 ? 23.773 -3.467 -31.142 1.00 88.88 87 ILE A CA 1
ATOM 700 C C . ILE A 1 87 ? 23.358 -4.305 -29.925 1.00 88.88 87 ILE A C 1
ATOM 702 O O . ILE A 1 87 ? 22.666 -3.799 -29.044 1.00 88.88 87 ILE A O 1
ATOM 706 N N . PHE A 1 88 ? 23.823 -5.554 -29.827 1.00 89.94 88 PHE A N 1
ATOM 707 C CA . PHE A 1 88 ? 23.488 -6.449 -28.717 1.00 89.94 88 PHE A CA 1
ATOM 708 C C . PHE A 1 88 ? 24.195 -6.030 -27.432 1.00 89.94 88 PHE A C 1
ATOM 710 O O . PHE A 1 88 ? 23.574 -5.990 -26.372 1.00 89.94 88 PHE A O 1
ATOM 717 N N . ILE A 1 89 ? 25.471 -5.650 -27.541 1.00 91.00 89 ILE A N 1
ATOM 718 C CA . ILE A 1 89 ? 26.253 -5.130 -26.414 1.00 91.00 89 ILE A CA 1
ATOM 719 C C . ILE A 1 89 ? 25.598 -3.852 -25.884 1.00 91.00 89 ILE A C 1
ATOM 721 O O . ILE A 1 89 ? 25.366 -3.729 -24.683 1.00 91.00 89 ILE A O 1
ATOM 725 N N . ARG A 1 90 ? 25.219 -2.930 -26.778 1.00 90.38 90 ARG A N 1
ATOM 726 C CA . ARG A 1 90 ? 24.533 -1.689 -26.401 1.00 90.38 90 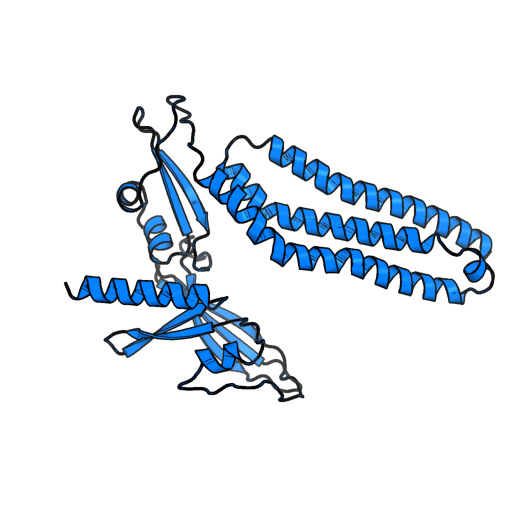ARG A CA 1
ATOM 727 C C . ARG A 1 90 ? 23.204 -1.961 -25.705 1.00 90.38 90 ARG A C 1
ATOM 729 O O . ARG A 1 90 ? 22.954 -1.385 -24.652 1.00 90.38 90 ARG A O 1
ATOM 736 N N . MET A 1 91 ? 22.381 -2.855 -26.251 1.00 92.69 91 MET A N 1
ATOM 737 C CA . MET A 1 91 ? 21.105 -3.244 -25.642 1.00 92.69 91 MET A CA 1
ATOM 738 C C . MET A 1 91 ? 21.300 -3.835 -24.240 1.00 92.69 91 MET A C 1
ATOM 740 O O . MET A 1 91 ? 20.561 -3.478 -23.325 1.00 92.69 91 MET A O 1
ATOM 744 N N . ALA A 1 92 ? 22.312 -4.686 -24.049 1.00 94.88 92 ALA A N 1
ATOM 745 C CA . ALA A 1 92 ? 22.629 -5.271 -22.748 1.00 94.88 92 ALA A CA 1
ATOM 746 C C . ALA A 1 92 ? 23.088 -4.210 -21.733 1.00 94.88 92 ALA A C 1
ATOM 748 O O . ALA A 1 92 ? 22.573 -4.158 -20.618 1.00 94.88 92 ALA A O 1
ATOM 749 N N . VAL A 1 93 ? 24.001 -3.316 -22.126 1.00 94.69 93 VAL A N 1
ATOM 750 C CA . VAL A 1 93 ? 24.477 -2.219 -21.266 1.00 94.69 93 VAL A CA 1
ATOM 751 C C . VAL A 1 93 ? 23.335 -1.262 -20.916 1.00 94.69 93 VAL A C 1
ATOM 753 O O . VAL A 1 93 ? 23.182 -0.883 -19.755 1.00 94.69 93 VAL A O 1
ATOM 756 N N . ALA A 1 94 ? 22.496 -0.911 -21.892 1.00 95.50 94 ALA A N 1
ATOM 757 C CA . ALA A 1 94 ? 21.319 -0.079 -21.678 1.00 95.50 94 ALA A CA 1
ATOM 758 C C . ALA A 1 94 ? 20.321 -0.741 -20.721 1.00 95.50 94 ALA A C 1
ATOM 760 O O . ALA A 1 94 ? 19.746 -0.055 -19.877 1.00 95.50 94 ALA A O 1
ATOM 761 N N . LEU A 1 95 ? 20.124 -2.062 -20.821 1.00 95.88 95 LEU A N 1
ATOM 762 C CA . LEU A 1 95 ? 19.248 -2.815 -19.921 1.00 95.88 95 LEU A CA 1
ATOM 763 C C . LEU A 1 95 ? 19.768 -2.763 -18.486 1.00 95.88 95 LEU A C 1
ATOM 765 O O . LEU A 1 95 ? 19.003 -2.440 -17.582 1.00 95.88 95 LEU A O 1
ATOM 769 N N . CYS A 1 96 ? 21.063 -3.007 -18.283 1.00 95.81 96 CYS A N 1
ATOM 770 C CA . CYS A 1 96 ? 21.697 -2.886 -16.972 1.00 95.81 96 CYS A CA 1
ATOM 771 C C . CYS A 1 96 ? 21.561 -1.464 -16.404 1.00 95.81 96 CYS A C 1
ATOM 773 O O . CYS A 1 96 ? 21.169 -1.290 -15.255 1.00 95.81 96 CYS A O 1
ATOM 775 N N . ALA A 1 97 ? 21.826 -0.429 -17.205 1.00 95.00 97 ALA A N 1
ATOM 776 C CA . ALA A 1 97 ? 21.677 0.959 -16.768 1.00 95.00 97 ALA A CA 1
ATOM 777 C C . ALA A 1 97 ? 20.220 1.306 -16.405 1.00 95.00 97 ALA A C 1
ATOM 779 O O . ALA A 1 97 ? 19.958 1.907 -15.360 1.00 95.00 97 ALA A O 1
ATOM 780 N N . GLY A 1 98 ? 19.262 0.892 -17.239 1.00 95.12 98 GLY A N 1
ATOM 781 C CA . GLY A 1 98 ? 17.836 1.112 -17.011 1.00 95.12 98 GLY A CA 1
ATOM 782 C C . GLY A 1 98 ? 17.323 0.406 -15.755 1.00 95.12 98 GLY A C 1
ATOM 783 O O . GLY A 1 98 ? 16.588 1.012 -14.975 1.00 95.12 98 GLY A O 1
ATOM 784 N N . THR A 1 99 ? 17.738 -0.841 -15.504 1.00 93.06 99 THR A N 1
ATOM 785 C CA . THR A 1 99 ? 17.340 -1.574 -14.291 1.00 93.06 99 THR A CA 1
ATOM 786 C C . THR A 1 99 ? 17.971 -0.992 -13.033 1.00 93.06 99 THR A C 1
ATOM 788 O O . THR A 1 99 ? 17.283 -0.915 -12.018 1.00 93.06 99 THR A O 1
ATOM 791 N N . LEU A 1 100 ? 19.215 -0.503 -13.082 1.00 93.69 100 LEU A N 1
ATOM 792 C CA . LEU A 1 100 ? 19.834 0.192 -11.948 1.00 93.69 100 LEU A CA 1
ATOM 793 C C . LEU A 1 100 ? 19.013 1.422 -11.533 1.00 93.69 100 LEU A C 1
ATOM 795 O O . LEU A 1 100 ? 18.681 1.563 -10.358 1.00 93.69 100 LEU A O 1
ATOM 799 N N . ILE A 1 101 ? 18.616 2.270 -12.487 1.00 91.94 101 ILE A N 1
ATOM 800 C CA . ILE A 1 101 ? 17.817 3.477 -12.207 1.00 91.94 101 ILE A CA 1
ATOM 801 C C . ILE A 1 101 ? 16.347 3.165 -11.899 1.00 91.94 101 ILE A C 1
ATOM 803 O O . ILE A 1 101 ? 15.720 3.882 -11.122 1.00 91.94 101 ILE A O 1
ATOM 807 N N . GLY A 1 102 ? 15.784 2.097 -12.460 1.00 90.81 102 GLY A N 1
ATOM 808 C CA . GLY A 1 102 ? 14.413 1.689 -12.158 1.00 90.81 102 GLY A CA 1
ATOM 809 C C . GLY A 1 102 ? 14.273 1.021 -10.789 1.00 90.81 102 GLY A C 1
ATOM 810 O O . GLY A 1 102 ? 13.362 1.338 -10.024 1.00 90.81 102 GLY A O 1
ATOM 811 N N . TYR A 1 103 ? 15.181 0.102 -10.460 1.00 89.69 103 TYR A N 1
ATOM 812 C CA . TYR A 1 103 ? 15.052 -0.780 -9.303 1.00 89.69 103 TYR A CA 1
ATOM 813 C C . TYR A 1 103 ? 15.698 -0.210 -8.038 1.00 89.69 103 TYR A C 1
ATOM 815 O O . TYR A 1 103 ? 15.042 -0.190 -6.994 1.00 89.69 103 TYR A O 1
ATOM 823 N N . ILE A 1 104 ? 16.932 0.308 -8.100 1.00 89.19 104 ILE A N 1
ATOM 824 C CA . ILE A 1 104 ? 17.652 0.760 -6.893 1.00 89.19 104 ILE A CA 1
ATOM 825 C C . ILE A 1 104 ? 16.905 1.898 -6.179 1.00 89.19 104 ILE A C 1
ATOM 827 O O . ILE A 1 104 ? 16.650 1.767 -4.980 1.00 89.19 104 ILE A O 1
ATOM 831 N N . PRO A 1 105 ? 16.468 2.977 -6.856 1.00 88.88 105 PRO A N 1
ATOM 832 C CA . PRO A 1 105 ? 15.687 4.019 -6.196 1.00 88.88 105 PRO A CA 1
ATOM 833 C C . PRO A 1 105 ? 14.358 3.503 -5.638 1.00 88.88 105 PRO A C 1
ATOM 835 O O . PRO A 1 105 ? 13.946 3.924 -4.558 1.00 88.88 105 PRO A O 1
ATOM 838 N N . SER A 1 106 ? 13.706 2.553 -6.322 1.00 84.38 106 SER A N 1
ATOM 839 C CA . SER A 1 106 ? 12.459 1.948 -5.832 1.00 84.38 106 SER A CA 1
ATOM 840 C C . SER A 1 106 ? 12.664 1.174 -4.522 1.00 84.38 106 SER A C 1
ATOM 842 O O . SER A 1 106 ? 11.811 1.225 -3.632 1.00 84.38 106 SER A O 1
ATOM 844 N N . LEU A 1 107 ? 13.824 0.523 -4.363 1.00 85.06 107 LEU A N 1
ATOM 845 C CA . LEU A 1 107 ? 14.223 -0.133 -3.122 1.00 85.06 107 LEU A CA 1
ATOM 846 C C . LEU A 1 107 ? 14.547 0.883 -2.031 1.00 85.06 107 LEU A C 1
ATOM 848 O O . LEU A 1 107 ? 14.005 0.779 -0.936 1.00 85.06 107 LEU A O 1
ATOM 852 N N . LEU A 1 108 ? 15.380 1.884 -2.321 1.00 85.31 108 LEU A N 1
ATOM 853 C CA . LEU A 1 108 ? 15.763 2.907 -1.341 1.00 85.31 108 LEU A CA 1
ATOM 854 C C . LEU A 1 108 ? 14.537 3.633 -0.778 1.00 85.31 108 LEU A C 1
ATOM 856 O O . LEU A 1 108 ? 14.399 3.803 0.435 1.00 85.31 108 LEU A O 1
ATOM 860 N N . LEU A 1 109 ? 13.594 3.993 -1.647 1.00 84.38 109 LEU A N 1
ATOM 861 C CA . LEU A 1 109 ? 12.356 4.638 -1.231 1.00 84.38 109 LEU A CA 1
ATOM 862 C C . LEU A 1 109 ? 11.456 3.717 -0.411 1.00 84.38 109 LEU A C 1
ATOM 864 O O . LEU A 1 109 ? 10.797 4.199 0.503 1.00 84.38 109 LEU A O 1
ATOM 868 N N . LYS A 1 110 ? 11.458 2.399 -0.646 1.00 79.75 110 LYS A N 1
ATOM 869 C CA . LYS A 1 110 ? 10.707 1.454 0.198 1.00 79.75 110 LYS A CA 1
ATOM 870 C C . LYS A 1 110 ? 11.097 1.571 1.679 1.00 79.75 110 LYS A C 1
ATOM 872 O O . LYS A 1 110 ? 10.222 1.402 2.523 1.00 79.75 110 LYS A O 1
ATOM 877 N N . TYR A 1 111 ? 12.359 1.888 1.978 1.00 79.81 111 TYR A N 1
ATOM 878 C CA . TYR A 1 111 ? 12.863 2.037 3.347 1.00 79.81 111 TYR A CA 1
ATOM 879 C C . TYR A 1 111 ? 12.774 3.471 3.882 1.00 79.81 111 TYR A C 1
ATOM 881 O O . TYR A 1 111 ? 12.461 3.663 5.052 1.00 79.81 111 TYR A O 1
ATOM 889 N N . MET A 1 112 ? 13.004 4.482 3.040 1.00 79.00 112 MET A N 1
ATOM 890 C CA . MET A 1 112 ? 13.022 5.888 3.477 1.00 79.00 112 MET A CA 1
ATOM 891 C C . MET A 1 112 ? 11.627 6.536 3.523 1.00 79.00 112 MET A C 1
ATOM 893 O O . MET A 1 112 ? 11.394 7.461 4.304 1.00 79.00 112 MET A O 1
ATOM 897 N N . LEU A 1 113 ? 10.675 6.064 2.708 1.00 81.44 113 LEU A N 1
ATOM 898 C CA . LEU A 1 113 ? 9.318 6.622 2.656 1.00 81.44 113 LEU A CA 1
ATOM 899 C C . LEU A 1 113 ? 8.546 6.499 3.975 1.00 81.44 113 LEU A C 1
ATOM 901 O O . LEU A 1 113 ? 7.973 7.513 4.378 1.00 81.44 113 LEU A O 1
ATOM 905 N N . PRO A 1 114 ? 8.530 5.343 4.672 1.00 79.56 114 PRO A N 1
ATOM 906 C CA . PRO A 1 114 ? 7.772 5.200 5.914 1.00 79.56 114 PRO A CA 1
ATOM 907 C C . PRO A 1 114 ? 8.134 6.261 6.959 1.00 79.56 114 PRO A C 1
ATOM 909 O O . PRO A 1 114 ? 7.245 6.818 7.601 1.00 79.56 114 PRO A O 1
ATOM 912 N N . ALA A 1 115 ? 9.420 6.610 7.079 1.00 78.19 115 ALA A N 1
ATOM 913 C CA . ALA A 1 115 ? 9.889 7.632 8.012 1.00 78.19 115 ALA A CA 1
ATOM 914 C C . ALA A 1 115 ? 9.316 9.023 7.681 1.00 78.19 115 ALA A C 1
ATOM 916 O O . ALA A 1 115 ? 8.719 9.676 8.538 1.00 78.19 115 ALA A O 1
ATOM 917 N N . ASN A 1 116 ? 9.417 9.445 6.418 1.00 77.69 116 ASN A N 1
ATOM 918 C CA . ASN A 1 116 ? 8.925 10.752 5.968 1.00 77.69 116 ASN A CA 1
ATOM 919 C C . ASN A 1 116 ? 7.387 10.835 5.954 1.00 77.69 116 ASN A C 1
ATOM 921 O O . ASN A 1 116 ? 6.805 11.899 6.180 1.00 77.69 116 ASN A O 1
ATOM 925 N N . GLN A 1 117 ? 6.708 9.716 5.691 1.00 85.88 117 GLN A N 1
ATOM 926 C CA . GLN A 1 117 ? 5.249 9.637 5.664 1.00 85.88 117 GLN A CA 1
ATOM 927 C C . GLN A 1 117 ? 4.642 9.648 7.065 1.00 85.88 117 GLN A C 1
ATOM 929 O O . GLN A 1 117 ? 3.589 10.258 7.245 1.00 85.88 117 GLN A O 1
ATOM 934 N N . LYS A 1 118 ? 5.300 9.046 8.065 1.00 86.25 118 LYS A N 1
ATOM 935 C CA . LYS A 1 118 ? 4.765 8.915 9.430 1.00 86.25 118 LYS A CA 1
ATOM 936 C C . LYS A 1 118 ? 4.306 10.254 10.009 1.00 86.25 118 LYS A C 1
ATOM 938 O O . LYS A 1 118 ? 3.194 10.347 10.520 1.00 86.25 118 LYS A O 1
ATOM 943 N N . GLY A 1 119 ? 5.109 11.312 9.867 1.00 88.31 119 GLY A N 1
ATOM 944 C CA . GLY A 1 119 ? 4.747 12.652 10.346 1.00 88.31 119 GLY A CA 1
ATOM 945 C C . GLY A 1 119 ? 3.541 13.256 9.614 1.00 88.31 119 GLY A C 1
ATOM 946 O O . GLY A 1 119 ? 2.635 13.802 10.245 1.00 88.31 119 GLY A O 1
ATOM 947 N N . ARG A 1 120 ? 3.490 13.113 8.282 1.00 91.06 120 ARG A N 1
ATOM 948 C CA . ARG A 1 120 ? 2.372 13.594 7.447 1.00 91.06 120 ARG A CA 1
ATOM 949 C C . ARG A 1 120 ? 1.073 12.857 7.771 1.00 91.06 120 ARG A C 1
ATOM 951 O O . ARG A 1 120 ? 0.039 13.496 7.938 1.00 91.06 120 ARG A O 1
ATOM 958 N N . LEU A 1 121 ? 1.140 11.532 7.882 1.00 93.19 121 LEU A N 1
ATOM 959 C CA . LEU A 1 121 ? 0.010 10.667 8.212 1.00 93.19 121 LEU A CA 1
ATOM 960 C C . LEU A 1 121 ? -0.499 10.937 9.629 1.00 93.19 121 LEU A C 1
ATOM 962 O O . LEU A 1 121 ? -1.699 11.117 9.809 1.00 93.19 121 LEU A O 1
ATOM 966 N N . LYS A 1 122 ? 0.401 11.087 10.611 1.00 93.69 122 LYS A N 1
ATOM 967 C CA . LYS A 1 122 ? 0.039 11.472 11.983 1.00 93.69 122 LYS A CA 1
ATOM 968 C C . LYS A 1 122 ? -0.703 12.810 12.016 1.00 93.69 122 LYS A C 1
ATOM 970 O O . LYS A 1 122 ? -1.735 12.926 12.666 1.00 93.69 122 LYS A O 1
ATOM 975 N N . LYS A 1 123 ? -0.215 13.808 11.270 1.00 94.31 123 LYS A N 1
ATOM 976 C CA . LYS A 1 123 ? -0.879 15.114 11.165 1.00 94.31 123 LYS A CA 1
ATOM 977 C C . LYS A 1 123 ? -2.281 15.007 10.555 1.00 94.31 123 LYS A C 1
ATOM 979 O O . LYS A 1 123 ? -3.172 15.711 11.006 1.00 94.31 123 LYS A O 1
ATOM 984 N N . LEU A 1 124 ? -2.474 14.160 9.541 1.00 95.19 124 LEU A N 1
ATOM 985 C CA . LEU A 1 124 ? -3.783 13.946 8.909 1.00 95.19 124 LEU A CA 1
ATOM 986 C C . LEU A 1 124 ? -4.759 13.188 9.817 1.00 95.19 124 LEU A C 1
ATOM 988 O O . LEU A 1 124 ? -5.938 13.544 9.853 1.00 95.19 124 LEU A O 1
ATOM 992 N N . ARG A 1 125 ? -4.273 12.180 10.552 1.00 95.81 125 ARG A N 1
ATOM 993 C CA . ARG A 1 125 ? -5.066 11.401 11.513 1.00 95.81 125 ARG A CA 1
ATOM 994 C C . ARG A 1 125 ? -5.662 12.316 12.583 1.00 95.81 125 ARG A C 1
ATOM 996 O O . ARG A 1 125 ? -6.871 12.494 12.613 1.00 95.81 125 ARG A O 1
ATOM 1003 N N . PHE A 1 126 ? -4.813 13.044 13.306 1.00 95.31 126 PHE A N 1
ATOM 1004 C CA . PHE A 1 126 ? -5.221 13.905 14.427 1.00 95.31 126 PHE A CA 1
ATOM 1005 C C . PHE A 1 126 ? -5.696 15.314 14.031 1.00 95.31 126 PHE A C 1
ATOM 1007 O O . PHE A 1 126 ? -5.874 16.181 14.885 1.00 95.31 126 PHE A O 1
ATOM 1014 N N . GLN A 1 127 ? -5.883 15.594 12.738 1.00 95.06 127 GLN A N 1
ATOM 1015 C CA . GLN A 1 127 ? -6.470 16.861 12.308 1.00 95.06 127 GLN A CA 1
ATOM 1016 C C . GLN A 1 127 ? -7.969 16.883 12.665 1.00 95.06 127 GLN A C 1
ATOM 1018 O O . GLN A 1 127 ? -8.688 16.002 12.194 1.00 95.06 127 GLN A O 1
ATOM 1023 N N . PRO A 1 128 ? -8.478 17.904 13.385 1.00 94.00 128 PRO A N 1
ATOM 1024 C CA . PRO A 1 128 ? -9.894 17.976 13.733 1.00 94.00 128 PRO A CA 1
ATOM 1025 C C . PRO A 1 128 ? -10.813 17.839 12.520 1.00 94.00 128 PRO A C 1
ATOM 1027 O O . PRO A 1 128 ? -10.604 18.498 11.493 1.00 94.00 128 PRO A O 1
ATOM 1030 N N . ARG A 1 129 ? -11.827 16.979 12.641 1.00 94.94 129 ARG A N 1
ATOM 1031 C CA . ARG A 1 129 ? -12.877 16.825 11.628 1.00 94.94 129 ARG A CA 1
ATOM 1032 C C . ARG A 1 129 ? -13.897 17.953 11.753 1.00 94.94 129 ARG A C 1
ATOM 1034 O O . ARG A 1 129 ? -14.009 18.582 12.800 1.00 94.94 129 ARG A O 1
ATOM 1041 N N . ILE A 1 130 ? -14.608 18.235 10.665 1.00 94.69 130 ILE A N 1
ATOM 1042 C CA . ILE A 1 130 ? -15.713 19.198 10.658 1.00 94.69 130 ILE A CA 1
ATOM 1043 C C . ILE A 1 130 ? -17.011 18.411 10.554 1.00 94.69 130 ILE A C 1
ATOM 1045 O O . ILE A 1 130 ? -17.163 17.604 9.634 1.00 94.69 130 ILE A O 1
ATOM 1049 N N . SER A 1 131 ? -17.928 18.652 11.486 1.00 94.31 131 SER A N 1
ATOM 1050 C CA . SER A 1 131 ? -19.239 18.012 11.490 1.00 94.31 131 SER A CA 1
ATOM 1051 C C . SER A 1 131 ? -20.050 18.468 10.271 1.00 94.31 131 SER A C 1
ATOM 1053 O O . SER A 1 131 ? -20.178 19.673 10.039 1.00 94.31 131 SER A O 1
ATOM 1055 N N . PRO A 1 132 ? -20.642 17.549 9.487 1.00 93.62 132 PRO A N 1
ATOM 1056 C CA . PRO A 1 132 ? -21.542 17.908 8.396 1.00 93.62 132 PRO A CA 1
ATOM 1057 C C . PRO A 1 132 ? -22.889 18.445 8.904 1.00 93.62 132 PRO A C 1
ATOM 1059 O O . PRO A 1 132 ? -23.654 18.985 8.108 1.00 93.62 132 PRO A O 1
ATOM 1062 N N . LYS A 1 133 ? -23.199 18.275 10.199 1.00 93.62 133 LYS A N 1
ATOM 1063 C CA . LYS A 1 133 ? -24.450 18.722 10.823 1.00 93.62 133 LYS A CA 1
ATOM 1064 C C . LYS A 1 133 ? -24.328 20.133 11.389 1.00 93.62 133 LYS A C 1
ATOM 1066 O O . LYS A 1 133 ? -25.130 20.989 11.033 1.00 93.62 133 LYS A O 1
ATOM 1071 N N . SER A 1 134 ? -23.323 20.383 12.229 1.00 92.44 134 SER A N 1
ATOM 1072 C CA . SER A 1 134 ? -23.134 21.685 12.888 1.00 92.44 134 SER A CA 1
ATOM 1073 C C . SER A 1 134 ? -22.148 22.608 12.165 1.00 92.44 134 SER A C 1
ATOM 1075 O O . SER A 1 134 ? -22.137 23.812 12.410 1.00 92.44 134 SER A O 1
ATOM 1077 N N . GLY A 1 135 ? -21.283 22.068 11.296 1.00 92.75 135 GLY A N 1
ATOM 1078 C CA . GLY A 1 135 ? -20.167 22.808 10.698 1.00 92.75 135 GLY A CA 1
ATOM 1079 C C . GLY A 1 135 ? -19.034 23.140 11.679 1.00 92.75 135 GLY A C 1
ATOM 1080 O O . GLY A 1 135 ? -18.074 23.812 11.294 1.00 92.75 135 GLY A O 1
ATOM 1081 N N . LYS A 1 136 ? -19.119 22.684 12.934 1.00 93.25 136 LYS A N 1
ATOM 1082 C CA . LYS A 1 136 ? -18.109 22.915 13.971 1.00 93.25 136 LYS A CA 1
ATOM 1083 C C . LYS A 1 136 ? -17.032 21.831 13.960 1.00 93.25 136 LYS A C 1
ATOM 1085 O O . LYS A 1 136 ? -17.150 20.801 13.291 1.00 93.25 136 LYS A O 1
ATOM 1090 N N . LYS A 1 137 ? -15.935 22.103 14.672 1.00 94.94 137 LYS A N 1
ATOM 1091 C CA . LYS A 1 137 ? -14.846 21.139 14.859 1.00 94.94 137 LYS A CA 1
ATOM 1092 C C . LYS A 1 137 ? -15.305 20.043 15.811 1.00 94.94 137 LYS A C 1
ATOM 1094 O O . LYS A 1 137 ? -15.765 20.349 16.900 1.00 94.94 137 LYS A O 1
ATOM 1099 N N . MET A 1 138 ? -15.122 18.802 15.389 1.00 95.94 138 MET A N 1
ATOM 1100 C CA . MET A 1 138 ? -15.380 17.619 16.197 1.00 95.94 138 MET A CA 1
ATOM 1101 C C . MET A 1 138 ? -14.230 17.388 17.180 1.00 95.94 138 MET A C 1
ATOM 1103 O O . MET A 1 138 ? -13.070 17.701 16.874 1.00 95.94 138 MET A O 1
ATOM 1107 N N . ARG A 1 139 ? -14.555 16.812 18.335 1.00 95.50 139 ARG A N 1
ATOM 1108 C CA . ARG A 1 139 ? -13.608 16.354 19.349 1.00 95.50 139 ARG A CA 1
ATOM 1109 C C . ARG A 1 139 ? -13.279 14.884 19.103 1.00 95.50 139 ARG A C 1
ATOM 1111 O O . ARG A 1 139 ? -14.161 14.102 18.766 1.00 95.50 139 ARG A O 1
ATOM 1118 N N . LEU A 1 140 ? -12.003 14.536 19.227 1.00 96.88 140 LEU A N 1
ATOM 1119 C CA . LEU A 1 140 ? -11.548 13.147 19.225 1.00 96.88 140 LEU A CA 1
ATOM 1120 C C . LEU A 1 140 ? -11.714 12.596 20.643 1.00 96.88 140 LEU A C 1
ATOM 1122 O O . LEU A 1 140 ? -11.282 13.263 21.588 1.00 96.88 140 LEU A O 1
ATOM 1126 N N . LEU A 1 141 ? -12.362 11.443 20.772 1.00 96.12 141 LEU A N 1
ATOM 1127 C CA . LEU A 1 141 ? -12.518 10.743 22.044 1.00 96.12 141 LEU A CA 1
ATOM 1128 C C . LEU A 1 141 ? -11.205 10.081 22.475 1.00 96.12 141 LEU A C 1
ATOM 1130 O O . LEU A 1 141 ? -10.308 9.867 21.660 1.00 96.12 141 LEU A O 1
ATOM 1134 N N . THR A 1 142 ? -11.069 9.809 23.772 1.00 93.81 142 THR A N 1
ATOM 1135 C CA . THR A 1 142 ? -10.013 8.915 24.264 1.00 93.81 142 THR A CA 1
ATOM 1136 C C . THR A 1 142 ? -10.440 7.455 24.108 1.00 93.81 142 THR A C 1
ATOM 1138 O O . THR A 1 142 ? -11.631 7.172 24.035 1.00 93.81 142 THR A O 1
ATOM 1141 N N . GLU A 1 143 ? -9.480 6.531 24.162 1.00 88.94 143 GLU A N 1
ATOM 1142 C CA . GLU A 1 143 ? -9.716 5.076 24.055 1.00 88.94 143 GLU A CA 1
ATOM 1143 C C . GLU A 1 143 ? -10.818 4.576 25.013 1.00 88.94 143 GLU A C 1
ATOM 1145 O O . GLU A 1 143 ? -11.651 3.753 24.668 1.00 88.94 143 GLU A O 1
ATOM 1150 N N . GLN A 1 144 ? -10.887 5.116 26.235 1.00 88.25 144 GLN A N 1
ATOM 1151 C CA . GLN A 1 144 ? -11.922 4.723 27.204 1.00 88.25 144 GLN A CA 1
ATOM 1152 C C . GLN A 1 144 ? -13.294 5.344 26.911 1.00 88.25 144 GLN A C 1
ATOM 1154 O O . GLN A 1 144 ? -14.321 4.810 27.321 1.00 88.25 144 GLN A O 1
ATOM 1159 N N . GLU A 1 145 ? -13.320 6.520 26.281 1.00 91.81 145 GLU A N 1
ATOM 1160 C CA . GLU A 1 145 ? -14.564 7.208 25.928 1.00 91.81 145 GLU A CA 1
ATOM 1161 C C . GLU A 1 145 ? -15.192 6.599 24.670 1.00 91.81 145 GLU A C 1
ATOM 1163 O O . GLU A 1 145 ? -16.415 6.621 24.518 1.00 91.81 145 GLU A O 1
ATOM 1168 N N . GLU A 1 146 ? -14.375 6.067 23.761 1.00 93.19 146 GLU A N 1
ATOM 1169 C CA . GLU A 1 146 ? -14.846 5.589 22.468 1.00 93.19 146 GLU A CA 1
ATOM 1170 C C . GLU A 1 146 ? -15.477 4.200 22.487 1.00 93.19 146 GLU A C 1
ATOM 1172 O O . GLU A 1 146 ? -16.371 3.962 21.675 1.00 93.19 146 GLU A O 1
ATOM 1177 N N . ASP A 1 147 ? -15.126 3.341 23.451 1.00 92.69 147 ASP A N 1
ATOM 1178 C CA . ASP A 1 147 ? -15.697 1.995 23.625 1.00 92.69 147 ASP A CA 1
ATOM 1179 C C . ASP A 1 147 ? -17.236 1.983 23.578 1.00 92.69 147 ASP A C 1
ATOM 1181 O O . ASP A 1 147 ? -17.850 1.071 23.024 1.00 92.69 147 ASP A O 1
ATOM 1185 N N . VAL A 1 148 ? -17.882 3.026 24.113 1.00 93.38 148 VAL A N 1
ATOM 1186 C CA . VAL A 1 148 ? -19.352 3.175 24.139 1.00 93.38 148 VAL A CA 1
ATOM 1187 C C . VAL A 1 148 ? -19.948 3.339 22.733 1.00 93.38 148 VAL A C 1
ATOM 1189 O O . VAL A 1 148 ? -21.125 3.046 22.508 1.00 93.38 148 VAL A O 1
ATOM 1192 N N . HIS A 1 149 ? -19.150 3.820 21.783 1.00 94.31 149 HIS A N 1
ATOM 1193 C CA . HIS A 1 149 ? -19.532 4.051 20.393 1.00 94.31 149 HIS A CA 1
ATOM 1194 C C . HIS A 1 149 ? -19.115 2.918 19.448 1.00 94.31 149 HIS A C 1
ATOM 1196 O O . HIS A 1 149 ? -19.619 2.864 18.323 1.00 94.31 149 HIS A O 1
ATOM 1202 N N . LEU A 1 150 ? -18.213 2.036 19.880 1.00 95.50 150 LEU A N 1
ATOM 1203 C CA . LEU A 1 150 ? -17.740 0.897 19.102 1.00 95.50 150 LEU A CA 1
ATOM 1204 C C . LEU A 1 150 ? -18.619 -0.330 19.350 1.00 95.50 150 LEU A C 1
ATOM 1206 O O . LEU A 1 150 ? -19.037 -0.602 20.474 1.00 95.50 150 LEU A O 1
ATOM 1210 N N . ASP A 1 151 ? -18.897 -1.095 18.294 1.00 94.69 151 ASP A N 1
ATOM 1211 C CA . ASP A 1 151 ? -19.572 -2.383 18.450 1.00 94.69 151 ASP A CA 1
ATOM 1212 C C . ASP A 1 151 ? -18.605 -3.468 18.966 1.00 94.69 151 ASP A C 1
ATOM 1214 O O . ASP A 1 151 ? -17.381 -3.324 18.909 1.00 94.69 151 ASP A O 1
ATOM 1218 N N . GLU A 1 152 ? -19.147 -4.589 19.457 1.00 93.88 152 GLU A N 1
ATOM 1219 C CA . GLU A 1 152 ? -18.335 -5.703 19.978 1.00 93.88 152 GLU A CA 1
ATOM 1220 C C . GLU A 1 152 ? -17.305 -6.227 18.963 1.00 93.88 152 GLU A C 1
ATOM 1222 O O . GLU A 1 152 ? -16.267 -6.768 19.346 1.00 93.88 152 GLU A O 1
ATOM 1227 N N . ALA A 1 153 ? -17.587 -6.115 17.663 1.00 93.12 153 ALA A N 1
ATOM 1228 C CA . ALA A 1 153 ? -16.717 -6.629 16.618 1.00 93.12 153 ALA A CA 1
ATOM 1229 C C . ALA A 1 153 ? -15.523 -5.688 16.373 1.00 93.12 153 ALA A C 1
ATOM 1231 O O . ALA A 1 153 ? -14.396 -6.166 16.234 1.00 93.12 153 ALA A O 1
ATOM 1232 N N . MET A 1 154 ? -15.749 -4.371 16.399 1.00 95.25 154 MET A N 1
ATOM 1233 C CA . MET A 1 154 ? -14.714 -3.333 16.371 1.00 95.25 154 MET A CA 1
ATOM 1234 C C . MET A 1 154 ? -13.807 -3.436 17.597 1.00 95.25 154 MET A C 1
ATOM 1236 O O . MET A 1 154 ? -12.592 -3.560 17.444 1.00 95.25 154 MET A O 1
ATOM 1240 N N . GLN A 1 155 ? -14.397 -3.536 18.792 1.00 94.06 155 GLN A N 1
ATOM 1241 C CA . GLN A 1 155 ? -13.645 -3.745 20.032 1.00 94.06 155 GLN A CA 1
ATOM 1242 C C . GLN A 1 155 ? -12.822 -5.041 19.973 1.00 94.06 155 GLN A C 1
ATOM 1244 O O . GLN A 1 155 ? -11.686 -5.103 20.440 1.00 94.06 155 GLN A O 1
ATOM 1249 N N . ALA A 1 156 ? -13.347 -6.112 19.368 1.00 92.94 156 ALA A N 1
ATOM 1250 C CA . ALA A 1 156 ? -12.590 -7.350 19.195 1.00 92.94 156 ALA A CA 1
ATOM 1251 C C . ALA A 1 156 ? -11.377 -7.198 18.261 1.00 92.94 156 ALA A C 1
ATOM 1253 O O . ALA A 1 156 ? -10.391 -7.912 18.455 1.00 92.94 156 ALA A O 1
ATOM 1254 N N . GLU A 1 157 ? -11.427 -6.310 17.262 1.00 94.69 157 GLU A N 1
ATOM 1255 C CA . GLU A 1 157 ? -10.281 -5.981 16.404 1.00 94.69 157 GLU A CA 1
ATOM 1256 C C . GLU A 1 157 ? -9.220 -5.136 17.142 1.00 94.69 157 GLU A C 1
ATOM 1258 O O . GLU A 1 157 ? -8.018 -5.367 16.942 1.00 94.69 157 GLU A O 1
ATOM 1263 N N . GLU A 1 158 ? -9.639 -4.223 18.021 1.00 93.31 158 GLU A N 1
ATOM 1264 C CA . GLU A 1 158 ? -8.754 -3.385 18.851 1.00 93.31 158 GLU A CA 1
ATOM 1265 C C . GLU A 1 158 ? -8.087 -4.157 19.979 1.00 93.31 158 GLU A C 1
ATOM 1267 O O . GLU A 1 158 ? -6.872 -4.073 20.155 1.00 93.31 158 GLU A O 1
ATOM 1272 N N . ASN A 1 159 ? -8.839 -5.021 20.664 1.00 91.31 159 ASN A N 1
ATOM 1273 C CA . ASN A 1 159 ? -8.339 -5.890 21.733 1.00 91.31 159 ASN A CA 1
ATOM 1274 C C . ASN A 1 159 ? -7.164 -6.772 21.288 1.00 91.31 159 ASN A C 1
ATOM 1276 O O . ASN A 1 159 ? -6.356 -7.240 22.092 1.00 91.31 159 ASN A O 1
ATOM 1280 N N . ILE A 1 160 ? -7.068 -7.036 19.986 1.00 89.06 160 ILE A N 1
ATOM 1281 C CA . ILE A 1 160 ? -5.979 -7.805 19.398 1.00 89.06 160 ILE A CA 1
ATOM 1282 C C . ILE A 1 160 ? -4.961 -6.948 18.636 1.00 89.06 160 ILE A C 1
ATOM 1284 O O . ILE A 1 160 ? -4.096 -7.533 17.970 1.00 89.06 160 ILE A O 1
ATOM 1288 N N . PHE A 1 161 ? -5.077 -5.623 18.718 1.00 89.88 161 PHE A N 1
ATOM 1289 C CA . PHE A 1 161 ? -4.260 -4.593 18.074 1.00 89.88 161 PHE A CA 1
ATOM 1290 C C . PHE A 1 161 ? -4.186 -4.706 16.548 1.00 89.88 161 PHE A C 1
ATOM 1292 O O . PHE A 1 161 ? -3.177 -4.336 15.946 1.00 89.88 161 PHE A O 1
ATOM 1299 N N . SER A 1 162 ? -5.217 -5.271 15.918 1.00 90.31 162 SER A N 1
ATOM 1300 C CA . SER A 1 162 ? -5.256 -5.459 14.459 1.00 90.31 162 SER A CA 1
ATOM 1301 C C . SER A 1 162 ? -5.700 -4.208 13.712 1.00 90.31 162 SER A C 1
ATOM 1303 O O . SER A 1 162 ? -5.239 -3.911 12.606 1.00 90.31 162 SER A O 1
ATOM 1305 N N . VAL A 1 163 ? -6.589 -3.467 14.353 1.00 94.56 163 VAL A N 1
ATOM 1306 C CA . VAL A 1 163 ? -7.231 -2.257 13.878 1.00 94.56 163 VAL A CA 1
ATOM 1307 C C . VAL A 1 163 ? -7.255 -1.295 15.054 1.00 94.56 163 VAL A C 1
ATOM 1309 O O . VAL A 1 163 ? -7.168 -1.723 16.200 1.00 94.56 163 VAL A O 1
ATOM 1312 N N . ASP A 1 164 ? -7.288 -0.018 14.732 1.00 94.88 164 ASP A N 1
ATOM 1313 C CA . ASP A 1 164 ? -7.296 1.098 15.663 1.00 94.88 164 ASP A CA 1
ATOM 1314 C C . ASP A 1 164 ? -8.377 2.063 15.149 1.00 94.88 164 ASP A C 1
ATOM 1316 O O . ASP A 1 164 ? -8.295 2.517 13.994 1.00 94.88 164 ASP A O 1
ATOM 1320 N N . TYR A 1 165 ? -9.454 2.250 15.909 1.00 96.69 165 TYR A N 1
ATOM 1321 C CA . TYR A 1 165 ? -10.563 3.119 15.540 1.00 96.69 165 TYR A CA 1
ATOM 1322 C C . TYR A 1 165 ? -10.406 4.473 16.224 1.00 96.69 165 TYR A C 1
ATOM 1324 O O . TYR A 1 165 ? -10.240 4.554 17.420 1.00 96.69 165 TYR A O 1
ATOM 1332 N N . ASP A 1 166 ? -10.513 5.560 15.457 1.00 97.06 166 ASP A N 1
ATOM 1333 C CA . ASP A 1 166 ? -10.665 6.893 16.045 1.00 97.06 166 ASP A CA 1
ATOM 1334 C C . ASP A 1 166 ? -12.150 7.270 16.029 1.00 97.06 166 ASP A C 1
ATOM 1336 O O . ASP A 1 166 ? -12.754 7.367 14.945 1.00 97.06 166 ASP A O 1
ATOM 1340 N N . VAL A 1 167 ? -12.725 7.584 17.191 1.00 97.56 167 VAL A N 1
ATOM 1341 C CA . VAL A 1 167 ? -14.089 8.126 17.272 1.00 97.56 167 VAL A CA 1
ATOM 1342 C C . VAL A 1 167 ? -14.092 9.647 17.427 1.00 97.56 167 VAL A C 1
ATOM 1344 O O . VAL A 1 167 ? -13.632 10.224 18.410 1.00 97.56 167 VAL A O 1
ATOM 1347 N N . TRP A 1 168 ? -14.676 10.326 16.438 1.00 97.25 168 TRP A N 1
ATOM 1348 C CA . TRP A 1 168 ? -14.917 11.765 16.470 1.00 97.25 168 TRP A CA 1
ATOM 1349 C C . TRP A 1 168 ? -16.372 12.049 16.818 1.00 97.25 168 TRP A C 1
ATOM 1351 O O . TRP A 1 168 ? -17.275 11.563 16.133 1.00 97.25 168 TRP A O 1
ATOM 1361 N N . VAL A 1 169 ? -16.599 12.925 17.793 1.00 96.75 169 VAL A N 1
ATOM 1362 C CA . VAL A 1 169 ? -17.936 13.381 18.191 1.00 96.75 169 VAL A CA 1
ATOM 1363 C C . VAL A 1 169 ? -18.086 14.883 18.001 1.00 96.75 169 VAL A C 1
ATOM 1365 O O . VAL A 1 169 ? -17.134 15.658 18.124 1.00 96.75 169 VAL A O 1
ATOM 1368 N N . ASP A 1 170 ? -19.289 15.301 17.648 1.00 96.19 170 ASP A N 1
ATOM 1369 C CA . ASP A 1 170 ? -19.688 16.700 17.669 1.00 96.19 170 ASP A CA 1
ATOM 1370 C C . ASP A 1 170 ? -20.383 16.984 19.005 1.00 96.19 170 ASP A C 1
ATOM 1372 O O . ASP A 1 170 ? -21.398 16.381 19.303 1.00 96.19 170 ASP A O 1
ATOM 1376 N N . ASP A 1 171 ? -19.858 17.877 19.842 1.00 91.94 171 ASP A N 1
ATOM 1377 C CA . ASP A 1 171 ? -20.478 18.120 21.156 1.00 91.94 171 ASP A CA 1
ATOM 1378 C C . ASP A 1 171 ? -21.803 18.916 21.036 1.00 91.94 171 ASP A C 1
ATOM 1380 O O . ASP A 1 171 ? -22.594 18.972 21.975 1.00 91.94 171 ASP A O 1
ATOM 1384 N N . ASP A 1 172 ? -22.066 19.535 19.876 1.00 90.94 172 ASP A N 1
ATOM 1385 C CA . ASP A 1 172 ? -23.279 20.318 19.605 1.00 90.94 172 ASP A CA 1
ATOM 1386 C C . ASP A 1 172 ? -24.364 19.544 18.832 1.00 90.94 172 ASP A C 1
ATOM 1388 O O . ASP A 1 172 ? -25.482 20.039 18.671 1.00 90.94 172 ASP A O 1
ATOM 1392 N N . SER A 1 173 ? -24.049 18.362 18.296 1.00 92.06 173 SER A N 1
ATOM 1393 C CA . SER A 1 173 ? -25.017 17.508 17.599 1.00 92.06 173 SER A CA 1
ATOM 1394 C C . SER A 1 173 ? -24.700 16.037 17.823 1.00 92.06 173 SER A C 1
ATOM 1396 O O . SER A 1 173 ? -23.542 15.688 17.942 1.00 92.06 173 SER A O 1
ATOM 1398 N N . ASP A 1 174 ? -25.678 15.134 17.759 1.00 89.31 174 ASP A N 1
ATOM 1399 C CA . ASP A 1 174 ? -25.435 13.690 17.964 1.00 89.31 174 ASP A CA 1
ATOM 1400 C C . ASP A 1 174 ? -24.680 13.003 16.796 1.00 89.31 174 ASP A C 1
ATOM 1402 O O . ASP A 1 174 ? -24.847 11.813 16.523 1.00 89.31 174 ASP A O 1
ATOM 1406 N N . TYR A 1 175 ? -23.887 13.753 16.026 1.00 95.62 175 TYR A N 1
ATOM 1407 C CA . TYR A 1 175 ? -23.109 13.226 14.917 1.00 95.62 175 TYR A CA 1
ATOM 1408 C C . TYR A 1 175 ? -21.794 12.613 15.405 1.00 95.62 175 TYR A C 1
ATOM 1410 O O . TYR A 1 175 ? -20.902 13.308 15.894 1.00 95.62 175 TYR A O 1
ATOM 1418 N N . VAL A 1 176 ? -21.651 11.311 15.161 1.00 95.44 176 VAL A N 1
ATOM 1419 C CA . VAL A 1 176 ? -20.440 10.534 15.434 1.00 95.44 176 VAL A CA 1
ATOM 1420 C C . VAL A 1 176 ? -19.819 10.080 14.115 1.00 95.44 176 VAL A C 1
ATOM 1422 O O . VAL A 1 176 ? -20.517 9.632 13.202 1.00 95.44 176 VAL A O 1
ATOM 1425 N N . LYS A 1 177 ? -18.496 10.196 13.997 1.00 95.94 177 LYS A N 1
ATOM 1426 C CA . LYS A 1 177 ? -17.719 9.695 12.860 1.00 95.94 177 LYS A CA 1
ATOM 1427 C C . LYS A 1 177 ? -16.631 8.754 13.365 1.00 95.94 177 LYS A C 1
ATOM 1429 O O . LYS A 1 177 ? -15.688 9.202 14.004 1.00 95.94 177 LYS A O 1
ATOM 1434 N N . ILE A 1 178 ? -16.749 7.481 13.005 1.00 96.94 178 ILE A N 1
ATOM 1435 C CA . ILE A 1 178 ? -15.777 6.432 13.328 1.00 96.94 178 ILE A CA 1
ATOM 1436 C C . ILE A 1 178 ? -14.830 6.263 12.133 1.00 96.94 178 ILE A C 1
ATOM 1438 O O . ILE A 1 178 ? -15.278 6.117 10.991 1.00 96.94 178 ILE A O 1
ATOM 1442 N N . GLU A 1 179 ? -13.519 6.316 12.366 1.00 96.81 179 GLU A N 1
ATOM 1443 C CA . GLU A 1 179 ? -12.493 6.174 11.330 1.00 96.81 179 GLU A CA 1
ATOM 1444 C C . GLU A 1 179 ? -11.561 4.993 11.624 1.00 96.81 179 GLU A C 1
ATOM 1446 O O . GLU A 1 179 ? -10.918 4.945 12.658 1.00 96.81 179 GLU A O 1
ATOM 1451 N N . LYS A 1 180 ? -11.438 4.067 10.667 1.00 95.12 180 LYS A N 1
ATOM 1452 C CA . LYS A 1 180 ? -10.626 2.845 10.792 1.00 95.12 180 LYS A CA 1
ATOM 1453 C C . LYS A 1 180 ? -9.166 3.046 10.361 1.00 95.12 180 LYS A C 1
ATOM 1455 O O . LYS A 1 180 ? -8.929 3.433 9.207 1.00 95.12 180 LYS A O 1
ATOM 1460 N N . TYR A 1 181 ? -8.198 2.707 11.212 1.00 94.50 181 TYR A N 1
ATOM 1461 C CA . TYR A 1 181 ? -6.754 2.735 10.936 1.00 94.50 181 TYR A CA 1
ATOM 1462 C C . TYR A 1 181 ? -6.098 1.354 11.132 1.00 94.50 181 TYR A C 1
ATOM 1464 O O . TYR A 1 181 ? -6.603 0.526 11.885 1.00 94.50 181 TYR A O 1
ATOM 1472 N N . PRO A 1 182 ? -4.984 1.055 10.429 1.00 91.06 182 PRO A N 1
ATOM 1473 C CA . PRO A 1 182 ? -4.249 -0.187 10.653 1.00 91.06 182 PRO A CA 1
ATOM 1474 C C . PRO A 1 182 ? -3.595 -0.183 12.040 1.00 91.06 182 PRO A C 1
ATOM 1476 O O . PRO A 1 182 ? -2.889 0.771 12.377 1.00 91.06 182 PRO A O 1
ATOM 1479 N N . GLY A 1 183 ? -3.800 -1.261 12.798 1.00 88.94 183 GLY A N 1
ATOM 1480 C CA . GLY A 1 183 ? -3.202 -1.444 14.116 1.00 88.94 183 GLY A CA 1
ATOM 1481 C C . GLY A 1 183 ? -1.727 -1.858 14.067 1.00 88.94 183 GLY A C 1
ATOM 1482 O O . GLY A 1 183 ? -1.079 -1.892 13.015 1.00 88.94 183 GLY A O 1
ATOM 1483 N N . HIS A 1 184 ? -1.180 -2.177 15.239 1.00 81.50 184 HIS A N 1
ATOM 1484 C CA . HIS A 1 184 ? 0.221 -2.571 15.405 1.00 81.50 184 HIS A CA 1
ATOM 1485 C C . HIS A 1 184 ? 0.501 -4.027 15.023 1.00 81.50 184 HIS A C 1
ATOM 1487 O O . HIS A 1 184 ? 1.620 -4.352 14.625 1.00 81.50 184 HIS A O 1
ATOM 1493 N N . LEU A 1 185 ? -0.499 -4.901 15.140 1.00 84.50 185 LEU A N 1
ATOM 1494 C CA . LEU A 1 185 ? -0.388 -6.316 14.821 1.00 84.50 185 LEU A CA 1
ATOM 1495 C C . LEU A 1 185 ? -1.078 -6.619 13.496 1.00 84.50 185 LEU A C 1
ATOM 1497 O O . LEU A 1 185 ? -2.173 -6.150 13.210 1.00 84.50 185 LEU A O 1
ATOM 1501 N N . VAL A 1 186 ? -0.443 -7.456 12.681 1.00 83.62 186 VAL A N 1
ATOM 1502 C CA . VAL A 1 186 ? -1.036 -7.896 11.418 1.00 83.62 186 VAL A CA 1
ATOM 1503 C C . VAL A 1 186 ? -1.958 -9.079 11.692 1.00 83.62 186 VAL A C 1
ATOM 1505 O O . VAL A 1 186 ? -1.519 -10.122 12.179 1.00 83.62 186 VAL A O 1
ATOM 1508 N N . ALA A 1 187 ? -3.232 -8.923 11.351 1.00 90.56 187 ALA A N 1
ATOM 1509 C CA . ALA A 1 187 ? -4.209 -10.000 11.335 1.00 90.56 187 ALA A CA 1
ATOM 1510 C C . ALA A 1 187 ? -4.985 -9.973 10.014 1.00 90.56 187 ALA A C 1
ATOM 1512 O O . ALA A 1 187 ? -5.228 -8.917 9.424 1.00 90.56 187 ALA A O 1
ATOM 1513 N N . GLU A 1 188 ? -5.323 -11.160 9.521 1.00 92.44 188 GLU A N 1
ATOM 1514 C CA . GLU A 1 188 ? -6.076 -11.313 8.282 1.00 92.44 188 GLU A CA 1
ATOM 1515 C C . GLU A 1 188 ? -7.575 -11.107 8.537 1.00 92.44 188 GLU A C 1
ATOM 1517 O O . GLU A 1 188 ? -8.083 -11.310 9.645 1.00 92.44 188 GLU A O 1
ATOM 1522 N N . GLU A 1 189 ? -8.297 -10.723 7.487 1.00 94.44 189 GLU A N 1
ATOM 1523 C CA . GLU A 1 189 ? -9.754 -10.705 7.513 1.00 94.44 189 GLU A CA 1
ATOM 1524 C C . GLU A 1 189 ? -10.291 -12.140 7.573 1.00 94.44 189 GLU A C 1
ATOM 1526 O O . GLU A 1 189 ? -9.917 -13.018 6.788 1.00 94.44 189 GLU A O 1
ATOM 1531 N N . CYS A 1 190 ? -11.173 -12.393 8.533 1.00 95.00 190 CYS A N 1
ATOM 1532 C CA . CYS A 1 190 ? -11.856 -13.663 8.658 1.00 95.00 190 CYS A CA 1
ATOM 1533 C C . CYS A 1 190 ? -12.971 -13.749 7.611 1.00 95.00 190 CYS A C 1
ATOM 1535 O O . CYS A 1 190 ? -14.001 -13.101 7.738 1.00 95.00 190 CYS A O 1
ATOM 1537 N N . ASP A 1 191 ? -12.822 -14.633 6.634 1.00 93.88 191 ASP A N 1
ATOM 1538 C CA .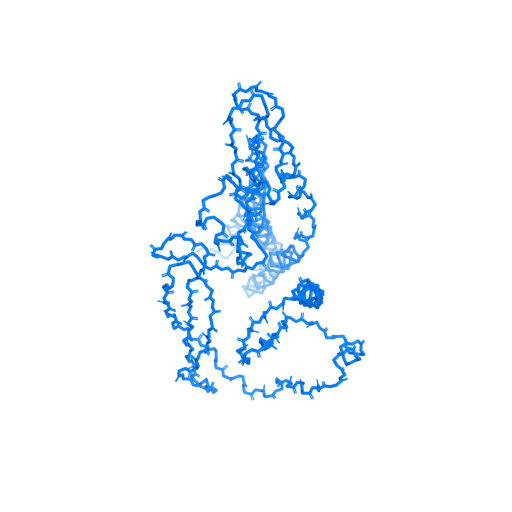 ASP A 1 191 ? -13.834 -14.961 5.611 1.00 93.88 191 ASP A CA 1
ATOM 1539 C C . ASP A 1 191 ? -15.224 -15.411 6.141 1.00 93.88 191 ASP A C 1
ATOM 1541 O O . ASP A 1 191 ? -16.154 -15.549 5.351 1.00 93.88 191 ASP A O 1
ATOM 1545 N N . ARG A 1 192 ? -15.389 -15.662 7.451 1.00 93.88 192 ARG A N 1
ATOM 1546 C CA . ARG A 1 192 ? -16.681 -16.009 8.072 1.00 93.88 192 ARG A CA 1
ATOM 1547 C C . ARG A 1 192 ? -17.375 -14.820 8.716 1.00 93.88 192 ARG A C 1
ATOM 1549 O O . ARG A 1 192 ? -18.588 -14.713 8.591 1.00 93.88 192 ARG A O 1
ATOM 1556 N N . CYS A 1 193 ? -16.644 -13.990 9.458 1.00 93.50 193 CYS A N 1
ATOM 1557 C CA . CYS A 1 193 ? -17.231 -12.881 10.219 1.00 93.50 193 CYS A CA 1
ATOM 1558 C C . CYS A 1 193 ? -16.837 -11.493 9.695 1.00 93.50 193 CYS A C 1
ATOM 1560 O O . CYS A 1 193 ? -17.318 -10.505 10.229 1.00 93.50 193 CYS A O 1
ATOM 1562 N N . GLY A 1 194 ? -15.956 -11.402 8.696 1.00 92.50 194 GLY A N 1
ATOM 1563 C CA . GLY A 1 194 ? -15.488 -10.147 8.092 1.00 92.50 194 GLY A CA 1
ATOM 1564 C C . GLY A 1 194 ? -14.533 -9.321 8.959 1.00 92.50 194 GLY A C 1
ATOM 1565 O O . GLY A 1 194 ? -14.069 -8.275 8.526 1.00 92.50 194 GLY A O 1
ATOM 1566 N N . MET A 1 195 ? -14.232 -9.767 10.182 1.00 92.81 195 MET A N 1
ATOM 1567 C CA . MET A 1 195 ? -13.355 -9.036 11.104 1.00 92.81 195 MET A CA 1
ATOM 1568 C C . MET A 1 195 ? -11.890 -9.393 10.870 1.00 92.81 195 MET A C 1
ATOM 1570 O O . MET A 1 195 ? -11.564 -10.561 10.637 1.00 92.81 195 MET A O 1
ATOM 1574 N N . GLN A 1 196 ? -10.995 -8.421 11.017 1.00 93.62 196 GLN A N 1
ATOM 1575 C CA . GLN A 1 196 ? -9.539 -8.553 10.924 1.00 93.62 196 GLN A CA 1
ATOM 1576 C C . GLN A 1 196 ? -8.936 -9.219 12.165 1.00 93.62 196 GLN A C 1
ATOM 1578 O O . GLN A 1 196 ? -7.972 -8.749 12.750 1.00 93.62 196 GLN A O 1
ATOM 1583 N N . THR A 1 197 ? -9.507 -10.348 12.577 1.00 94.31 197 THR A N 1
ATOM 1584 C CA . THR A 1 197 ? -9.149 -11.055 13.811 1.00 94.31 197 THR A CA 1
ATOM 1585 C C . THR A 1 197 ? -8.509 -12.417 13.592 1.00 94.31 197 THR A C 1
ATOM 1587 O O . THR A 1 197 ? -8.254 -13.155 14.548 1.00 94.31 197 THR A O 1
ATOM 1590 N N . LEU A 1 198 ? -8.228 -12.777 12.338 1.00 94.19 198 LEU A N 1
ATOM 1591 C CA . LEU A 1 198 ? -7.635 -14.056 11.971 1.00 94.19 198 LEU A CA 1
ATOM 1592 C C . LEU A 1 198 ? -6.111 -14.009 12.162 1.00 94.19 198 LEU A C 1
ATOM 1594 O O . LEU A 1 198 ? -5.377 -13.482 11.328 1.00 94.19 198 LEU A O 1
ATOM 1598 N N . LYS A 1 199 ? -5.630 -14.576 13.275 1.00 91.75 199 LYS A N 1
ATOM 1599 C CA . LYS A 1 199 ? -4.199 -14.631 13.617 1.00 91.75 199 LYS A CA 1
ATOM 1600 C C . LYS A 1 199 ? -3.599 -15.994 13.307 1.00 91.75 199 LYS A C 1
ATOM 1602 O O . LYS A 1 199 ? -4.232 -17.024 13.546 1.00 91.75 199 LYS A O 1
ATOM 1607 N N . LEU A 1 200 ? -2.353 -16.000 12.840 1.00 91.50 200 LEU A N 1
ATOM 1608 C CA . LEU A 1 200 ? -1.547 -17.212 12.739 1.00 91.50 200 LEU A CA 1
ATOM 1609 C C . LEU A 1 200 ? -1.265 -17.747 14.151 1.00 91.50 200 LEU A C 1
ATOM 1611 O O . LEU A 1 200 ? -0.759 -17.021 15.002 1.00 91.50 200 LEU A O 1
ATOM 1615 N N . LYS A 1 201 ? -1.637 -19.000 14.417 1.00 91.56 201 LYS A N 1
ATOM 1616 C CA . LYS A 1 201 ? -1.441 -19.667 15.713 1.00 91.56 201 LYS A CA 1
ATOM 1617 C C . LYS A 1 201 ? -0.263 -20.622 15.705 1.00 91.56 201 LYS A C 1
ATOM 1619 O O . LYS A 1 201 ? 0.478 -20.670 16.676 1.00 91.56 201 LYS A O 1
ATOM 1624 N N . LYS A 1 202 ? -0.124 -21.398 14.634 1.00 89.88 202 LYS A N 1
ATOM 1625 C CA . LYS A 1 202 ? 0.925 -22.405 14.496 1.00 89.88 202 LYS A CA 1
ATOM 1626 C C . LYS A 1 202 ? 1.272 -22.577 13.028 1.00 89.88 202 LYS A C 1
ATOM 1628 O O . LYS A 1 202 ? 0.399 -22.487 12.167 1.00 89.88 202 LYS A O 1
ATOM 1633 N N . GLU A 1 203 ? 2.530 -22.879 12.763 1.00 92.94 203 GLU A N 1
ATOM 1634 C CA . GLU A 1 203 ? 2.967 -23.427 11.487 1.00 92.94 203 GLU A CA 1
ATOM 1635 C C . GLU A 1 203 ? 3.489 -24.845 11.722 1.00 92.94 203 GLU A C 1
ATOM 1637 O O . GLU A 1 203 ? 4.157 -25.111 12.723 1.00 92.94 203 GLU A O 1
ATOM 1642 N N . GLU A 1 204 ? 3.154 -25.767 10.830 1.00 89.88 204 GLU A N 1
ATOM 1643 C CA . GLU A 1 204 ? 3.578 -27.160 10.917 1.00 89.88 204 GLU A CA 1
ATOM 1644 C C . GLU A 1 204 ? 4.150 -27.614 9.579 1.00 89.88 204 GLU A C 1
ATOM 1646 O O . GLU A 1 204 ? 3.564 -27.384 8.525 1.00 89.88 204 GLU A O 1
ATOM 1651 N N . ILE A 1 205 ? 5.328 -28.232 9.610 1.00 91.12 205 ILE A N 1
ATOM 1652 C CA . ILE A 1 205 ? 5.995 -28.727 8.406 1.00 91.12 205 ILE A CA 1
ATOM 1653 C C . ILE A 1 205 ? 5.386 -30.087 8.059 1.00 91.12 205 ILE A C 1
ATOM 1655 O O . ILE A 1 205 ? 5.625 -31.062 8.767 1.00 91.12 205 ILE A O 1
ATOM 1659 N N . LEU A 1 206 ? 4.624 -30.150 6.966 1.00 90.94 206 LEU A N 1
ATOM 1660 C CA . LEU A 1 206 ? 4.063 -31.395 6.431 1.00 90.94 206 LEU A CA 1
ATOM 1661 C C . LEU A 1 206 ? 5.128 -32.210 5.693 1.00 90.94 206 LEU A C 1
ATOM 1663 O O . LEU A 1 206 ? 5.180 -33.433 5.810 1.00 90.94 206 LEU A O 1
ATOM 1667 N N . LYS A 1 207 ? 5.997 -31.521 4.945 1.00 90.50 207 LYS A N 1
ATOM 1668 C CA . LYS A 1 207 ? 7.102 -32.122 4.197 1.00 90.50 207 LYS A CA 1
ATOM 1669 C C . LYS A 1 207 ? 8.362 -31.297 4.409 1.00 90.50 207 LYS A C 1
ATOM 1671 O O . LYS A 1 207 ? 8.376 -30.103 4.113 1.00 90.50 207 LYS A O 1
ATOM 1676 N N . GLN A 1 208 ? 9.421 -31.923 4.918 1.00 88.50 208 GLN A N 1
ATOM 1677 C CA . GLN A 1 208 ? 10.703 -31.236 5.060 1.00 88.50 208 GLN A CA 1
ATOM 1678 C C . GLN A 1 208 ? 11.298 -30.924 3.678 1.00 88.50 208 GLN A C 1
ATOM 1680 O O . GLN A 1 208 ? 11.240 -31.784 2.796 1.00 88.50 208 GLN A O 1
ATOM 1685 N N . PRO A 1 209 ? 11.855 -29.718 3.477 1.00 87.62 209 PRO A N 1
ATOM 1686 C CA . PRO A 1 209 ? 12.543 -29.383 2.240 1.00 87.62 209 PRO A CA 1
ATOM 1687 C C . PRO A 1 209 ? 13.837 -30.194 2.136 1.00 87.62 209 PRO A C 1
ATOM 1689 O O . PRO A 1 209 ? 14.535 -30.389 3.132 1.00 87.62 209 PRO A O 1
ATOM 1692 N N . THR A 1 210 ? 14.167 -30.641 0.930 1.00 87.62 210 THR A N 1
ATOM 1693 C CA . THR A 1 210 ? 15.468 -31.236 0.602 1.00 87.62 210 THR A CA 1
ATOM 1694 C C . THR A 1 210 ? 16.233 -30.296 -0.331 1.00 87.62 210 THR A C 1
ATOM 1696 O O . THR A 1 210 ? 15.759 -29.202 -0.644 1.00 87.62 210 THR A O 1
ATOM 1699 N N . GLU A 1 211 ? 17.443 -30.675 -0.739 1.00 85.19 211 GLU A N 1
ATOM 1700 C CA . GLU A 1 211 ? 18.210 -29.914 -1.738 1.00 85.19 211 GLU A CA 1
ATOM 1701 C C . GLU A 1 211 ? 17.510 -29.928 -3.110 1.00 85.19 211 GLU A C 1
ATOM 1703 O O . GLU A 1 211 ? 17.549 -28.936 -3.832 1.00 85.19 211 GLU A O 1
ATOM 1708 N N . ASP A 1 212 ? 16.795 -31.013 -3.425 1.00 86.38 212 ASP A N 1
ATOM 1709 C CA . ASP A 1 212 ? 16.161 -31.229 -4.730 1.00 86.38 212 ASP A CA 1
ATOM 1710 C C . ASP A 1 212 ? 14.649 -30.961 -4.732 1.00 86.38 212 ASP A C 1
ATOM 1712 O O . ASP A 1 212 ? 14.058 -30.682 -5.777 1.00 86.38 212 ASP A O 1
ATOM 1716 N N . GLU A 1 213 ? 13.987 -31.008 -3.574 1.00 86.88 213 GLU A N 1
ATOM 1717 C CA . GLU A 1 213 ? 12.535 -30.870 -3.470 1.00 86.88 213 GLU A CA 1
ATOM 1718 C C . GLU A 1 213 ? 12.125 -29.762 -2.491 1.00 86.88 213 GLU A C 1
ATOM 1720 O O . GLU A 1 213 ? 12.646 -29.687 -1.373 1.00 86.88 213 GLU A O 1
ATOM 1725 N N . PRO A 1 214 ? 11.159 -28.903 -2.868 1.00 87.56 214 PRO A N 1
ATOM 1726 C CA . PRO A 1 214 ? 10.586 -27.953 -1.930 1.00 87.56 214 PRO A CA 1
ATOM 1727 C C . PRO A 1 214 ? 9.868 -28.701 -0.805 1.00 87.56 214 PRO A C 1
ATOM 1729 O O . PRO A 1 214 ? 9.291 -29.778 -1.000 1.00 87.56 214 PRO A O 1
ATOM 1732 N N . GLY A 1 215 ? 9.880 -28.101 0.378 1.00 90.31 215 GLY A N 1
ATOM 1733 C CA . GLY A 1 215 ? 9.071 -28.579 1.489 1.00 90.31 215 GLY A CA 1
ATOM 1734 C C . GLY A 1 215 ? 7.641 -28.054 1.396 1.00 90.31 215 GLY A C 1
ATOM 1735 O O . GLY A 1 215 ? 7.305 -27.203 0.567 1.00 90.31 215 GLY A O 1
ATOM 1736 N N . GLU A 1 216 ? 6.804 -28.506 2.317 1.00 91.94 216 GLU A N 1
ATOM 1737 C CA . GLU A 1 216 ? 5.430 -28.042 2.468 1.00 91.94 216 GLU A CA 1
ATOM 1738 C C . GLU A 1 216 ? 5.160 -27.728 3.9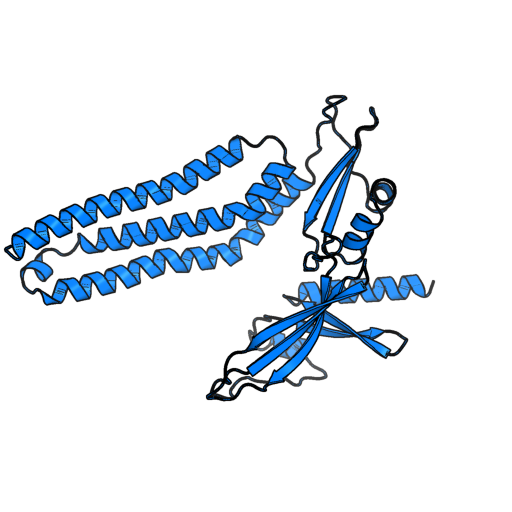37 1.00 91.94 216 GLU A C 1
ATOM 1740 O O . GLU A 1 216 ? 5.487 -28.517 4.826 1.00 91.94 216 GLU A O 1
ATOM 1745 N N . ILE A 1 217 ? 4.564 -26.564 4.185 1.00 94.19 217 ILE A N 1
ATOM 1746 C CA . ILE A 1 217 ? 4.157 -26.104 5.508 1.00 94.19 217 ILE A CA 1
ATOM 1747 C C . ILE A 1 217 ? 2.657 -25.816 5.505 1.00 94.19 217 ILE A C 1
ATOM 1749 O O . ILE A 1 217 ? 2.135 -25.219 4.563 1.00 94.19 217 ILE A O 1
ATOM 1753 N N . ILE A 1 218 ? 1.962 -26.209 6.565 1.00 94.50 218 ILE A N 1
ATOM 1754 C CA . ILE A 1 218 ? 0.577 -25.832 6.828 1.00 94.50 218 ILE A CA 1
ATOM 1755 C C . ILE A 1 218 ? 0.548 -24.739 7.896 1.00 94.50 218 ILE A C 1
ATOM 1757 O O . ILE A 1 218 ? 1.165 -24.840 8.957 1.00 94.50 218 ILE A O 1
ATOM 1761 N N . LYS A 1 219 ? -0.161 -23.654 7.601 1.00 93.75 219 LYS A N 1
ATOM 1762 C CA . LYS A 1 219 ? -0.376 -22.532 8.512 1.00 93.75 219 LYS A CA 1
ATOM 1763 C C . LYS A 1 219 ? -1.749 -22.654 9.146 1.00 93.75 219 LYS A C 1
ATOM 1765 O O . LYS A 1 219 ? -2.756 -22.684 8.444 1.00 93.75 219 LYS A O 1
ATOM 1770 N N . HIS A 1 220 ? -1.790 -22.713 10.469 1.00 93.94 220 HIS A N 1
ATOM 1771 C CA . HIS A 1 220 ? -3.007 -22.788 11.265 1.00 93.94 220 HIS A CA 1
ATOM 1772 C C . HIS A 1 220 ? -3.363 -21.393 11.754 1.00 93.94 220 HIS A C 1
ATOM 1774 O O . HIS A 1 220 ? -2.687 -20.834 12.617 1.00 93.94 220 HIS A O 1
ATOM 1780 N N . TYR A 1 221 ? -4.447 -20.844 11.234 1.00 94.44 221 TYR A N 1
ATOM 1781 C CA . TYR A 1 221 ? -4.988 -19.566 11.658 1.00 94.44 221 TYR A CA 1
ATOM 1782 C C . TYR A 1 221 ? -6.207 -19.772 12.550 1.00 94.44 221 TYR A C 1
ATOM 1784 O O . TYR A 1 221 ? -7.001 -20.685 12.323 1.00 94.44 221 TYR A O 1
ATOM 1792 N N . LYS A 1 222 ? -6.390 -18.892 13.536 1.00 94.69 222 LYS A N 1
ATOM 1793 C CA . LYS A 1 222 ? -7.589 -18.851 14.377 1.00 94.69 222 LYS A CA 1
ATOM 1794 C C . LYS A 1 222 ? -8.080 -17.418 14.529 1.00 94.69 222 LYS A C 1
ATOM 1796 O O . LYS A 1 222 ? -7.319 -16.531 14.911 1.00 94.69 222 LYS A O 1
ATOM 1801 N N . CYS A 1 223 ? -9.357 -17.213 14.236 1.00 95.12 223 CYS A N 1
ATOM 1802 C CA . CYS A 1 223 ? -10.062 -15.963 14.472 1.00 95.12 223 CYS A CA 1
ATOM 1803 C C . CYS A 1 223 ? -10.341 -15.822 15.971 1.00 95.12 223 CYS A C 1
ATOM 1805 O O . CYS A 1 223 ? -10.932 -16.729 16.557 1.00 95.12 223 CYS A O 1
ATOM 1807 N N . SER A 1 224 ? -9.919 -14.720 16.596 1.00 91.38 224 SER A N 1
ATOM 1808 C CA . SER A 1 224 ? -10.193 -14.481 18.022 1.00 91.38 224 SER A CA 1
ATOM 1809 C C . SER A 1 224 ? -11.658 -14.146 18.306 1.00 91.38 224 SER A C 1
ATOM 1811 O O . SER A 1 224 ? -12.117 -14.421 19.406 1.00 91.38 224 SER A O 1
ATOM 1813 N N . TYR A 1 225 ? -12.394 -13.617 17.322 1.00 93.19 225 TYR A N 1
ATOM 1814 C CA . TYR A 1 225 ? -13.799 -13.237 17.482 1.00 93.19 225 TYR A CA 1
ATOM 1815 C C . TYR A 1 225 ? -14.753 -14.434 17.327 1.00 93.19 225 TYR A C 1
ATOM 1817 O O . TYR A 1 225 ? -15.356 -14.895 18.289 1.00 93.19 225 TYR A O 1
ATOM 1825 N N . CYS A 1 226 ? -14.848 -15.020 16.127 1.00 94.00 226 CYS A N 1
ATOM 1826 C CA . CYS A 1 226 ? -15.787 -16.121 15.857 1.00 94.00 226 CYS A CA 1
ATOM 1827 C C . CYS A 1 226 ? -15.201 -17.530 16.065 1.00 94.00 226 CYS A C 1
ATOM 1829 O O . CYS A 1 226 ? -15.837 -18.521 15.702 1.00 94.00 226 CYS A O 1
ATOM 1831 N N . ASN A 1 227 ? -13.970 -17.641 16.581 1.00 94.31 227 ASN A N 1
ATOM 1832 C CA . ASN A 1 227 ? -13.251 -18.906 16.791 1.00 94.31 227 ASN A CA 1
ATOM 1833 C C . ASN A 1 227 ? -13.066 -19.785 15.540 1.00 94.31 227 ASN A C 1
ATOM 1835 O O . ASN A 1 227 ? -12.706 -20.959 15.651 1.00 94.31 227 ASN A O 1
ATOM 1839 N N . ARG A 1 228 ? -13.258 -19.234 14.335 1.00 94.44 228 ARG A N 1
ATOM 1840 C CA . ARG A 1 228 ? -12.996 -19.956 13.086 1.00 94.44 228 ARG A CA 1
ATOM 1841 C C . ARG A 1 228 ? -11.528 -20.353 12.983 1.00 94.44 228 ARG A C 1
ATOM 1843 O O . ARG A 1 228 ? -10.648 -19.514 13.163 1.00 94.44 228 ARG A O 1
ATOM 1850 N N . VAL A 1 229 ? -11.290 -21.606 12.603 1.00 95.19 229 VAL A N 1
ATOM 1851 C CA . VAL A 1 229 ? -9.967 -22.124 12.248 1.00 95.19 229 VAL A CA 1
ATOM 1852 C C . VAL A 1 229 ? -9.851 -22.203 10.727 1.00 95.19 229 VAL A C 1
ATOM 1854 O O . VAL A 1 229 ? -10.771 -22.672 10.058 1.00 95.19 229 VAL A O 1
ATOM 1857 N N . LYS A 1 230 ? -8.733 -21.720 10.185 1.00 94.25 230 LYS A N 1
ATOM 1858 C CA . LYS A 1 230 ? -8.393 -21.792 8.759 1.00 94.25 230 LYS A CA 1
ATOM 1859 C C . LYS A 1 230 ? -7.025 -22.439 8.616 1.00 94.25 230 LYS A C 1
ATOM 1861 O O . LYS A 1 230 ? -6.116 -22.124 9.381 1.00 94.25 230 LYS A O 1
ATOM 1866 N N . HIS A 1 231 ? -6.881 -23.298 7.617 1.00 94.56 231 HIS A N 1
ATOM 1867 C CA . HIS A 1 231 ? -5.598 -23.879 7.253 1.00 94.56 231 HIS A CA 1
ATOM 1868 C C . HIS A 1 231 ? -5.196 -23.408 5.862 1.00 94.56 231 HIS A C 1
ATOM 1870 O O . HIS A 1 231 ? -6.036 -23.336 4.966 1.00 94.56 231 HIS A O 1
ATOM 1876 N N . GLU A 1 232 ? -3.924 -23.078 5.691 1.00 93.00 232 GLU A N 1
ATOM 1877 C CA . GLU A 1 232 ? -3.364 -22.710 4.395 1.00 93.00 232 GLU A CA 1
ATOM 1878 C C . GLU A 1 232 ? -2.052 -23.464 4.176 1.00 93.00 232 GLU A C 1
ATOM 1880 O O . GLU A 1 232 ? -1.122 -23.331 4.973 1.00 93.00 232 GLU A O 1
ATOM 1885 N N . ASN A 1 233 ? -1.970 -24.234 3.091 1.00 94.06 233 ASN A N 1
ATOM 1886 C CA . ASN A 1 233 ? -0.734 -24.904 2.702 1.00 94.06 233 ASN A CA 1
ATOM 1887 C C . ASN A 1 233 ? 0.126 -23.944 1.879 1.00 94.06 233 ASN A C 1
ATOM 1889 O O . ASN A 1 233 ? -0.357 -23.305 0.943 1.00 94.06 233 ASN A O 1
ATOM 1893 N N . LYS A 1 234 ? 1.415 -23.860 2.210 1.00 92.31 234 LYS A N 1
ATOM 1894 C CA . LYS A 1 234 ? 2.416 -23.125 1.435 1.00 92.31 234 LYS A CA 1
ATOM 1895 C C . LYS A 1 234 ? 3.610 -24.014 1.138 1.00 92.31 234 LYS A C 1
ATOM 1897 O O . LYS A 1 234 ? 4.064 -24.778 1.985 1.00 92.31 234 LYS A O 1
ATOM 1902 N N . GLN A 1 235 ? 4.145 -23.869 -0.067 1.00 90.44 235 GLN A N 1
ATOM 1903 C CA . GLN A 1 235 ? 5.434 -24.455 -0.404 1.00 90.44 235 GLN A CA 1
ATOM 1904 C C . GLN A 1 235 ? 6.552 -23.613 0.209 1.00 90.44 235 GLN A C 1
ATOM 1906 O O . GLN A 1 235 ? 6.523 -22.381 0.144 1.00 90.44 235 GLN A O 1
ATOM 1911 N N . ILE A 1 236 ? 7.529 -24.289 0.802 1.00 88.56 236 ILE A N 1
ATOM 1912 C CA . ILE A 1 236 ? 8.761 -23.679 1.304 1.00 88.56 236 ILE A CA 1
ATOM 1913 C C . ILE A 1 236 ? 9.911 -24.036 0.366 1.00 88.56 236 ILE A C 1
ATOM 1915 O O . ILE A 1 236 ? 9.931 -25.111 -0.233 1.00 88.56 236 ILE A O 1
ATOM 1919 N N . ALA A 1 237 ? 10.849 -23.104 0.210 1.00 84.81 237 ALA A N 1
ATOM 1920 C CA . ALA A 1 237 ? 11.982 -23.282 -0.688 1.00 84.81 237 ALA A CA 1
ATOM 1921 C C . ALA A 1 237 ? 12.832 -24.507 -0.299 1.00 84.81 237 ALA A C 1
ATOM 1923 O O . ALA A 1 237 ? 12.870 -24.903 0.867 1.00 84.81 237 ALA A O 1
ATOM 1924 N N . GLN A 1 238 ? 13.516 -25.075 -1.294 1.00 84.00 238 GLN A N 1
ATOM 1925 C CA . GLN A 1 238 ? 14.541 -26.104 -1.109 1.00 84.00 238 GLN A CA 1
ATOM 1926 C C . GLN A 1 238 ? 15.627 -25.631 -0.136 1.00 84.00 238 GLN A C 1
ATOM 1928 O O . GLN A 1 238 ? 15.878 -24.428 0.012 1.00 84.00 238 GLN A O 1
ATOM 1933 N N . LEU A 1 239 ? 16.298 -26.582 0.510 1.00 80.06 239 LEU A N 1
ATOM 1934 C CA . LEU A 1 239 ? 17.468 -26.270 1.320 1.00 80.06 239 LEU A CA 1
ATOM 1935 C C . LEU A 1 239 ? 18.598 -25.780 0.413 1.00 80.06 239 LEU A C 1
ATOM 1937 O O . LEU A 1 239 ? 18.942 -26.419 -0.578 1.00 80.06 239 LEU A O 1
ATOM 1941 N N . ALA A 1 240 ? 19.207 -24.650 0.773 1.00 67.62 240 ALA A N 1
ATOM 1942 C CA . ALA A 1 240 ? 20.438 -24.228 0.129 1.00 67.62 240 ALA A CA 1
ATOM 1943 C C . ALA A 1 240 ? 21.543 -25.241 0.466 1.00 67.62 240 ALA A C 1
ATOM 1945 O O . ALA A 1 240 ? 21.801 -25.503 1.641 1.00 67.62 240 ALA A O 1
ATOM 1946 N N . ALA A 1 241 ? 22.233 -25.759 -0.553 1.00 57.81 241 ALA A N 1
ATOM 1947 C CA . ALA A 1 241 ? 23.341 -26.707 -0.392 1.00 57.81 241 ALA A CA 1
ATOM 1948 C C . ALA A 1 241 ? 24.492 -26.167 0.492 1.00 57.81 241 ALA A C 1
ATOM 1950 O O . ALA A 1 241 ? 25.316 -26.929 0.995 1.00 57.81 241 ALA A O 1
ATOM 1951 N N . ASN A 1 242 ? 24.549 -24.848 0.721 1.00 52.81 242 ASN A N 1
ATOM 1952 C CA . ASN A 1 242 ? 25.529 -24.221 1.599 1.00 52.81 242 ASN A CA 1
ATOM 1953 C C . ASN A 1 242 ? 24.954 -23.987 3.013 1.00 52.81 242 ASN A C 1
ATOM 1955 O O . ASN A 1 242 ? 24.212 -23.035 3.255 1.00 52.81 242 ASN A O 1
ATOM 1959 N N . LYS A 1 243 ? 25.330 -24.866 3.951 1.00 48.28 243 LYS A N 1
ATOM 1960 C CA . LYS A 1 243 ? 24.927 -24.898 5.373 1.00 48.28 243 LYS A CA 1
ATOM 1961 C C . LYS A 1 243 ? 25.552 -23.798 6.249 1.00 48.28 243 LYS A C 1
ATOM 1963 O O . LYS A 1 243 ? 25.699 -23.988 7.453 1.00 48.28 243 LYS A O 1
ATOM 1968 N N . GLU A 1 244 ? 25.888 -22.635 5.702 1.00 49.44 244 GLU A N 1
ATOM 1969 C CA . GLU A 1 244 ? 26.355 -21.495 6.508 1.00 49.44 244 GLU A CA 1
ATOM 1970 C C . GLU A 1 244 ? 25.210 -20.621 7.060 1.00 49.44 244 GLU A C 1
ATOM 1972 O O . GLU A 1 244 ? 25.392 -19.452 7.395 1.00 49.44 244 GLU A O 1
ATOM 1977 N N . SER A 1 245 ? 24.005 -21.175 7.225 1.00 43.88 245 SER A N 1
ATOM 1978 C CA . SER A 1 245 ? 22.969 -20.550 8.053 1.00 43.88 245 SER A CA 1
ATOM 1979 C C . SER A 1 245 ? 23.332 -20.720 9.534 1.00 43.88 245 SER A C 1
ATOM 1981 O O . SER A 1 245 ? 23.073 -21.753 10.154 1.00 43.88 245 SER A O 1
ATOM 1983 N N . PHE A 1 246 ? 23.992 -19.702 10.079 1.00 43.09 246 PHE A N 1
ATOM 1984 C CA . PHE A 1 246 ? 24.525 -19.638 11.438 1.00 43.09 246 PHE A CA 1
ATOM 1985 C C . PHE A 1 246 ? 23.390 -19.597 12.486 1.00 43.09 246 PHE A C 1
ATOM 1987 O O . PHE A 1 246 ? 22.739 -18.571 12.674 1.00 43.09 246 PHE A O 1
ATOM 1994 N N . PHE A 1 247 ? 23.141 -20.702 13.198 1.00 47.06 247 PHE A N 1
ATOM 1995 C CA . PHE A 1 247 ? 22.252 -20.707 14.367 1.00 47.06 247 PHE A CA 1
ATOM 1996 C C . PHE A 1 247 ? 23.012 -20.193 15.601 1.00 47.06 247 PHE A C 1
ATOM 1998 O O . PHE A 1 247 ? 23.796 -20.921 16.210 1.00 47.06 247 PHE A O 1
ATOM 2005 N N . LEU A 1 248 ? 22.775 -18.940 15.998 1.00 45.69 248 LEU A N 1
ATOM 2006 C CA . LEU A 1 248 ? 23.303 -18.368 17.243 1.00 45.69 248 LEU A CA 1
ATOM 2007 C C . LEU A 1 248 ? 22.501 -18.885 18.447 1.00 45.69 248 LEU A C 1
ATOM 2009 O O . LEU A 1 248 ? 21.435 -18.362 18.761 1.00 45.69 248 LEU A O 1
ATOM 2013 N N . ARG A 1 249 ? 23.018 -19.891 19.159 1.00 45.88 249 ARG A N 1
ATOM 2014 C CA . ARG A 1 249 ? 22.534 -20.254 20.502 1.00 45.88 249 ARG A CA 1
ATOM 2015 C C . ARG A 1 249 ? 23.311 -19.460 21.553 1.00 45.88 249 ARG A C 1
ATOM 2017 O O . ARG A 1 249 ? 24.312 -19.949 22.064 1.00 45.88 249 ARG A O 1
ATOM 2024 N N . TYR A 1 250 ? 22.861 -18.254 21.895 1.00 50.62 250 TYR A N 1
ATOM 2025 C CA . TYR A 1 250 ? 23.404 -17.517 23.043 1.00 50.62 250 TYR A CA 1
ATOM 2026 C C . TYR A 1 250 ? 22.322 -17.322 24.097 1.00 50.62 250 TYR A C 1
ATOM 2028 O O . TYR A 1 250 ? 21.407 -16.526 23.918 1.00 50.62 250 TYR A O 1
ATOM 2036 N N . ARG A 1 251 ? 22.442 -18.075 25.195 1.00 44.97 251 ARG A N 1
ATOM 2037 C CA . ARG A 1 251 ? 21.482 -18.072 26.304 1.00 44.97 251 ARG A CA 1
ATOM 2038 C C . ARG A 1 251 ? 21.589 -16.814 27.176 1.00 44.97 251 ARG A C 1
ATOM 2040 O O . ARG A 1 251 ? 20.577 -16.361 27.685 1.00 44.97 251 ARG A O 1
ATOM 2047 N N . ASP A 1 252 ? 22.777 -16.204 27.268 1.00 44.97 252 ASP A N 1
ATOM 2048 C CA . ASP A 1 252 ? 23.052 -15.253 28.358 1.00 44.97 252 ASP A CA 1
ATOM 2049 C C . ASP A 1 252 ? 23.683 -13.904 27.911 1.00 44.97 252 ASP A C 1
ATOM 2051 O O . ASP A 1 252 ? 23.975 -13.060 28.752 1.00 44.97 252 ASP A O 1
ATOM 2055 N N . LYS A 1 253 ? 23.907 -13.659 26.603 1.00 50.28 253 LYS A N 1
ATOM 2056 C CA . LYS A 1 253 ? 24.647 -12.467 26.100 1.00 50.28 253 LYS A CA 1
ATOM 2057 C C . LYS A 1 253 ? 24.142 -11.868 24.773 1.00 50.28 253 LYS A C 1
ATOM 2059 O O . LYS A 1 253 ? 24.929 -11.425 23.939 1.00 50.28 253 LYS A O 1
ATOM 2064 N N . ILE A 1 254 ? 22.826 -11.827 24.558 1.00 55.25 254 ILE A N 1
ATOM 2065 C CA . ILE A 1 254 ? 22.238 -11.257 23.326 1.00 55.25 254 ILE A CA 1
ATOM 2066 C C . ILE A 1 254 ? 22.645 -9.780 23.131 1.00 55.25 254 ILE A C 1
ATOM 2068 O O . ILE A 1 254 ? 22.966 -9.372 22.018 1.00 55.25 254 ILE A O 1
ATOM 2072 N N . GLY A 1 255 ? 22.686 -8.983 24.206 1.00 51.72 255 GLY A N 1
ATOM 2073 C CA . GLY A 1 255 ? 22.996 -7.548 24.127 1.00 51.72 255 GLY A CA 1
ATOM 2074 C C . GLY A 1 255 ? 24.441 -7.223 23.722 1.00 51.72 255 GLY A C 1
ATOM 2075 O O . GLY A 1 255 ? 24.654 -6.316 22.923 1.00 51.72 255 GLY A O 1
ATOM 2076 N N . GLU A 1 256 ? 25.419 -7.982 24.221 1.00 52.28 256 GLU A N 1
ATOM 2077 C CA . GLU A 1 256 ? 26.843 -7.816 23.879 1.00 52.28 256 GLU A CA 1
ATOM 2078 C C . GLU A 1 256 ? 27.145 -8.341 22.465 1.00 52.28 256 GLU A C 1
ATOM 2080 O O . GLU A 1 256 ? 27.774 -7.649 21.667 1.00 52.28 256 GLU A O 1
ATOM 2085 N N . ALA A 1 257 ? 26.614 -9.515 22.102 1.00 51.06 257 ALA A N 1
ATOM 2086 C CA . ALA A 1 257 ? 26.909 -10.158 20.818 1.00 51.06 257 ALA A CA 1
ATOM 2087 C C . ALA A 1 257 ? 26.326 -9.418 19.598 1.00 51.06 257 ALA A C 1
ATOM 2089 O O . ALA A 1 257 ? 26.911 -9.459 18.515 1.00 51.06 257 ALA A O 1
ATOM 2090 N N . VAL A 1 258 ? 25.186 -8.735 19.762 1.00 54.53 258 VAL A N 1
ATOM 2091 C CA . VAL A 1 258 ? 24.566 -7.913 18.705 1.00 54.53 258 VAL A CA 1
ATOM 2092 C C . VAL A 1 258 ? 25.223 -6.529 18.605 1.00 54.53 258 VAL A C 1
ATOM 2094 O O . VAL A 1 258 ? 25.197 -5.915 17.543 1.00 54.53 258 VAL A O 1
ATOM 2097 N N . SER A 1 259 ? 25.843 -6.041 19.685 1.00 52.59 259 SER A N 1
ATOM 2098 C CA . SER A 1 259 ? 26.533 -4.746 19.700 1.00 52.59 259 SER A CA 1
ATOM 2099 C C . SER A 1 259 ? 27.957 -4.815 19.139 1.00 52.59 259 SER A C 1
ATOM 2101 O O . SER A 1 259 ? 28.411 -3.847 18.534 1.00 52.59 259 SER A O 1
ATOM 2103 N N . GLU A 1 260 ? 28.680 -5.920 19.344 1.00 53.72 260 GLU A N 1
ATOM 2104 C CA . GLU A 1 260 ? 30.088 -6.048 18.926 1.00 53.72 260 GLU A CA 1
ATOM 2105 C C . GLU A 1 260 ? 30.267 -6.433 17.452 1.00 53.72 260 GLU A C 1
ATOM 2107 O O . GLU A 1 260 ? 31.326 -6.208 16.866 1.00 53.72 260 GLU A O 1
ATOM 2112 N N . LYS A 1 261 ? 29.235 -6.995 16.822 1.00 51.31 261 LYS A N 1
ATOM 2113 C CA . LYS A 1 261 ? 29.243 -7.347 15.402 1.00 51.31 261 LYS A CA 1
ATOM 2114 C C . LYS A 1 261 ? 28.002 -6.748 14.762 1.00 51.31 261 LYS A C 1
ATOM 2116 O O . LYS A 1 261 ? 26.902 -7.031 15.214 1.00 51.31 261 LYS A O 1
ATOM 2121 N N . GLN A 1 262 ? 28.195 -5.914 13.736 1.00 54.53 262 GLN A N 1
ATOM 2122 C CA . GLN A 1 262 ? 27.160 -5.190 12.978 1.00 54.53 262 GLN A CA 1
ATOM 2123 C C . GLN A 1 262 ? 26.124 -6.127 12.322 1.00 54.53 262 GLN A C 1
ATOM 2125 O O . GLN A 1 262 ? 26.061 -6.259 11.101 1.00 54.53 262 GLN A O 1
ATOM 2130 N N . TYR A 1 263 ? 25.298 -6.798 13.114 1.00 58.78 263 TYR A N 1
ATOM 2131 C CA . TYR A 1 263 ? 24.212 -7.628 12.630 1.00 58.78 263 TYR A CA 1
ATOM 2132 C C . TYR A 1 263 ? 22.945 -6.782 12.530 1.00 58.78 263 TYR A C 1
ATOM 2134 O O . TYR A 1 263 ? 22.529 -6.128 13.485 1.00 58.78 263 TYR A O 1
ATOM 2142 N N . HIS A 1 264 ? 22.312 -6.805 11.359 1.00 59.34 264 HIS A N 1
ATOM 2143 C CA . HIS A 1 264 ? 20.982 -6.240 11.179 1.00 59.34 264 HIS A CA 1
ATOM 2144 C C . HIS A 1 264 ? 19.945 -7.281 11.608 1.00 59.34 264 HIS A C 1
ATOM 2146 O O . HIS A 1 264 ? 19.800 -8.323 10.967 1.00 59.34 264 HIS A O 1
ATOM 2152 N N . VAL A 1 265 ? 19.244 -7.012 12.708 1.00 62.91 265 VAL A N 1
ATOM 2153 C CA . VAL A 1 265 ? 18.160 -7.872 13.190 1.00 62.91 265 VAL A CA 1
ATOM 2154 C C . VAL A 1 265 ? 16.986 -7.768 12.217 1.00 62.91 265 VAL A C 1
ATOM 2156 O O . VAL A 1 265 ? 16.387 -6.707 12.096 1.00 62.91 265 VAL A O 1
ATOM 2159 N N . GLN A 1 266 ? 16.684 -8.857 11.507 1.00 55.59 266 GLN A N 1
ATOM 2160 C CA . GLN A 1 266 ? 15.565 -8.913 10.555 1.00 55.59 266 GLN A CA 1
ATOM 2161 C C . GLN A 1 266 ? 14.246 -9.348 11.203 1.00 55.59 266 GLN A C 1
ATOM 2163 O O . GLN A 1 266 ? 13.177 -8.967 10.735 1.00 55.59 266 GLN A O 1
ATOM 2168 N N . LEU A 1 267 ? 14.323 -10.195 12.232 1.00 62.97 267 LEU A N 1
ATOM 2169 C CA . LEU A 1 267 ? 13.164 -10.764 12.907 1.00 62.97 267 LEU A CA 1
ATOM 2170 C C . LEU A 1 267 ? 13.557 -11.235 14.304 1.00 62.97 267 LEU A C 1
ATOM 2172 O O . LEU A 1 267 ? 14.568 -11.918 14.473 1.00 62.97 267 LEU A O 1
ATOM 2176 N N . ILE A 1 268 ? 12.731 -10.913 15.290 1.00 75.38 268 ILE A N 1
ATOM 2177 C CA . ILE A 1 268 ? 12.823 -11.448 16.646 1.00 75.38 268 ILE A CA 1
ATOM 2178 C C . ILE A 1 268 ? 11.566 -12.266 16.880 1.00 75.38 268 ILE A C 1
ATOM 2180 O O . ILE A 1 268 ? 10.471 -11.714 16.861 1.00 75.38 268 ILE A O 1
ATOM 2184 N N . LYS A 1 269 ? 11.720 -13.569 17.111 1.00 74.50 269 LYS A N 1
ATOM 2185 C CA . LYS A 1 269 ? 10.630 -14.418 17.593 1.00 74.50 269 LYS A CA 1
ATOM 2186 C C . LYS A 1 269 ? 10.806 -14.615 19.089 1.00 74.50 269 LYS A C 1
ATOM 2188 O O . LYS A 1 269 ? 11.864 -15.063 19.524 1.00 74.50 269 LYS A O 1
ATOM 2193 N N . MET A 1 270 ? 9.789 -14.261 19.856 1.00 79.06 270 MET A N 1
ATOM 2194 C CA . MET A 1 270 ? 9.773 -14.390 21.304 1.00 79.06 270 MET A CA 1
ATOM 2195 C C . MET A 1 270 ? 8.625 -15.297 21.717 1.00 79.06 270 MET A C 1
ATOM 2197 O O . MET A 1 270 ? 7.516 -15.172 21.206 1.00 79.06 270 MET A O 1
ATOM 2201 N N . GLU A 1 271 ? 8.901 -16.205 22.641 1.00 79.19 271 GLU A N 1
ATOM 2202 C CA . GLU A 1 271 ? 7.906 -17.074 23.254 1.00 79.19 271 GLU A CA 1
ATOM 2203 C C . GLU A 1 271 ? 7.804 -16.690 24.731 1.00 79.19 271 GLU A C 1
ATOM 2205 O O . GLU A 1 271 ? 8.797 -16.745 25.456 1.00 79.19 271 GLU A O 1
ATOM 2210 N N . VAL A 1 272 ? 6.627 -16.230 25.149 1.00 80.31 272 VAL A N 1
ATOM 2211 C CA . VAL A 1 272 ? 6.335 -15.855 26.538 1.00 80.31 272 VAL A CA 1
ATOM 2212 C C . VAL A 1 272 ? 5.351 -16.867 27.092 1.00 80.31 272 VAL A C 1
ATOM 2214 O O . VAL A 1 272 ? 4.332 -17.127 26.464 1.00 80.31 272 VAL A O 1
ATOM 2217 N N . TYR A 1 273 ? 5.655 -17.435 28.250 1.00 75.81 273 TYR A N 1
ATOM 2218 C CA . TYR A 1 273 ? 4.777 -18.384 28.922 1.00 75.81 273 TYR A CA 1
ATOM 2219 C C . TYR A 1 273 ? 3.890 -17.619 29.902 1.00 75.81 273 TYR A C 1
ATOM 2221 O O . TYR A 1 273 ? 4.397 -16.782 30.652 1.00 75.81 273 TYR A O 1
ATOM 2229 N N . ASP A 1 274 ? 2.581 -17.867 29.863 1.00 76.62 274 ASP A N 1
ATOM 2230 C CA . A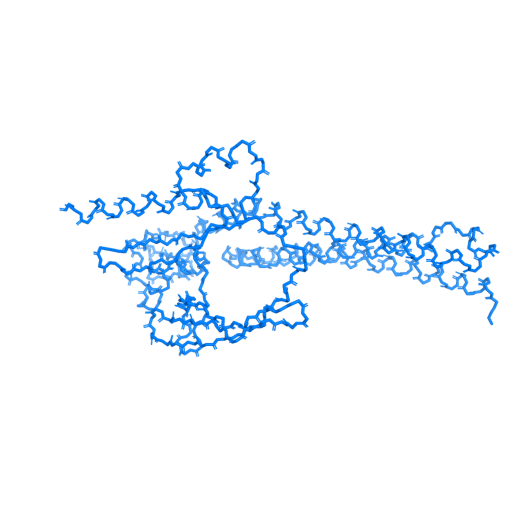SP A 1 274 ? 1.670 -17.373 30.896 1.00 76.62 274 ASP A CA 1
ATOM 2231 C C . ASP A 1 274 ? 1.888 -18.121 32.230 1.00 76.62 274 ASP A C 1
ATOM 2233 O O . ASP A 1 274 ? 2.674 -19.072 32.317 1.00 76.62 274 ASP A O 1
ATOM 2237 N N . ASN A 1 275 ? 1.192 -17.690 33.287 1.00 76.75 275 ASN A N 1
ATOM 2238 C CA . ASN A 1 275 ? 1.271 -18.332 34.606 1.00 76.75 275 ASN A CA 1
ATOM 2239 C C . ASN A 1 275 ? 0.786 -19.796 34.592 1.00 76.75 275 ASN A C 1
ATOM 2241 O O . ASN A 1 275 ? 1.157 -20.568 35.475 1.00 76.75 275 ASN A O 1
ATOM 2245 N N . ASP A 1 276 ? 0.006 -20.181 33.580 1.00 77.19 276 ASP A N 1
ATOM 2246 C CA . ASP A 1 276 ? -0.515 -21.532 33.372 1.00 77.19 276 ASP A CA 1
ATOM 2247 C C . ASP A 1 276 ? 0.400 -22.386 32.464 1.00 77.19 276 ASP A C 1
ATOM 2249 O O . ASP A 1 276 ? 0.121 -23.559 32.207 1.00 77.19 276 ASP A O 1
ATOM 2253 N N . GLY A 1 277 ? 1.524 -21.827 31.996 1.00 72.19 277 GLY A N 1
ATOM 2254 C CA . GLY A 1 277 ? 2.506 -22.496 31.147 1.00 72.19 277 GLY A CA 1
ATOM 2255 C C . GLY A 1 277 ? 2.138 -22.576 29.660 1.00 72.19 277 GLY A C 1
ATOM 2256 O O . GLY A 1 277 ? 2.793 -23.317 28.921 1.00 72.19 277 GLY A O 1
ATOM 2257 N N . HIS A 1 278 ? 1.134 -21.840 29.182 1.00 69.56 278 HIS A N 1
ATOM 2258 C CA . HIS A 1 278 ? 0.820 -21.754 27.758 1.00 69.56 278 HIS A CA 1
ATOM 2259 C C . HIS A 1 278 ? 1.777 -20.795 27.035 1.00 69.56 278 HIS A C 1
ATOM 2261 O O . HIS A 1 278 ? 1.967 -19.655 27.468 1.00 69.56 278 HIS A O 1
ATOM 2267 N N . PRO A 1 279 ? 2.360 -21.217 25.898 1.00 73.94 279 PRO A N 1
ATOM 2268 C CA . PRO A 1 279 ? 3.255 -20.370 25.128 1.00 73.94 279 PRO A CA 1
ATOM 2269 C C . PRO A 1 279 ? 2.481 -19.367 24.267 1.00 73.94 279 PRO A C 1
ATOM 2271 O O . PRO A 1 279 ? 1.586 -19.713 23.489 1.00 73.94 279 PRO A O 1
ATOM 2274 N N . HIS A 1 280 ? 2.899 -18.111 24.341 1.00 73.25 280 HIS A N 1
ATOM 2275 C CA . HIS A 1 280 ? 2.480 -17.031 23.467 1.00 73.25 280 HIS A CA 1
ATOM 2276 C C . HIS A 1 280 ? 3.637 -16.625 22.562 1.00 73.25 280 HIS A C 1
ATOM 2278 O O . HIS A 1 280 ? 4.683 -16.164 23.020 1.00 73.25 280 HIS A O 1
ATOM 2284 N N . HIS A 1 281 ? 3.437 -16.788 21.257 1.00 79.12 281 HIS A N 1
ATOM 2285 C CA . HIS A 1 281 ? 4.428 -16.430 20.252 1.00 79.12 281 HIS A CA 1
ATOM 2286 C C . HIS A 1 281 ? 4.224 -14.993 19.774 1.00 79.12 281 HIS A C 1
ATOM 2288 O O . HIS A 1 281 ? 3.128 -14.612 19.354 1.00 79.12 281 HIS A O 1
ATOM 2294 N N . TYR A 1 282 ? 5.305 -14.224 19.781 1.00 80.94 282 TYR A N 1
ATOM 2295 C CA . TYR A 1 282 ? 5.359 -12.853 19.299 1.00 80.94 282 TYR A CA 1
ATOM 2296 C C . TYR A 1 282 ? 6.487 -12.708 18.285 1.00 80.94 282 TYR A C 1
ATOM 2298 O O . TYR A 1 282 ? 7.568 -13.269 18.459 1.00 80.94 282 TYR A O 1
ATOM 2306 N N . GLU A 1 283 ? 6.238 -11.947 17.226 1.00 79.06 283 GLU A N 1
ATOM 2307 C CA . GLU A 1 283 ? 7.224 -11.659 16.188 1.00 79.06 283 GLU A CA 1
ATOM 2308 C C . GLU A 1 283 ? 7.415 -10.145 16.082 1.00 79.06 283 GLU A C 1
ATOM 2310 O O . GLU A 1 283 ? 6.441 -9.401 15.974 1.00 79.06 283 GLU A O 1
ATOM 2315 N N . PHE A 1 284 ? 8.666 -9.690 16.103 1.00 81.00 284 PHE A N 1
ATOM 2316 C CA . PHE A 1 284 ? 9.027 -8.276 15.998 1.00 81.00 284 PHE A CA 1
ATOM 2317 C C . PHE A 1 284 ? 9.972 -8.056 14.825 1.00 81.00 284 PHE A C 1
ATOM 2319 O O . PHE A 1 284 ? 10.868 -8.866 14.576 1.00 81.00 284 PHE A O 1
ATOM 2326 N N . GLY A 1 285 ? 9.785 -6.941 14.121 1.00 64.75 285 GLY A N 1
ATOM 2327 C CA . GLY A 1 285 ? 10.640 -6.559 12.996 1.00 64.75 285 GLY A CA 1
ATOM 2328 C C . GLY A 1 285 ? 11.933 -5.853 13.409 1.00 64.75 285 GLY A C 1
ATOM 2329 O O . GLY A 1 285 ? 12.836 -5.723 12.590 1.00 64.75 285 GLY A O 1
ATOM 2330 N N . ASP A 1 286 ? 12.031 -5.391 14.659 1.00 74.12 286 ASP A N 1
ATOM 2331 C CA . ASP A 1 286 ? 13.208 -4.713 15.201 1.00 74.12 286 ASP A CA 1
ATOM 2332 C C . ASP A 1 286 ? 13.316 -4.882 16.734 1.00 74.12 286 ASP A C 1
ATOM 2334 O O . ASP A 1 286 ? 12.389 -5.349 17.404 1.00 74.12 286 ASP A O 1
ATOM 2338 N N . LEU A 1 287 ? 14.479 -4.526 17.291 1.00 75.50 287 LEU A N 1
ATOM 2339 C CA . LEU A 1 287 ? 14.771 -4.636 18.728 1.00 75.50 287 LEU A CA 1
ATOM 2340 C C . LEU A 1 287 ? 13.971 -3.657 19.593 1.00 75.50 287 LEU A C 1
ATOM 2342 O O . LEU A 1 287 ? 13.706 -3.961 20.758 1.00 75.50 287 LEU A O 1
ATOM 2346 N N . ASP A 1 288 ? 13.602 -2.495 19.060 1.00 76.25 288 ASP A N 1
ATOM 2347 C CA . ASP A 1 288 ? 12.905 -1.461 19.822 1.00 76.25 288 ASP A CA 1
ATOM 2348 C C . ASP A 1 288 ? 11.443 -1.854 20.061 1.00 76.25 288 ASP A C 1
ATOM 2350 O O . ASP A 1 288 ? 10.938 -1.692 21.172 1.00 76.25 288 ASP A O 1
ATOM 2354 N N . GLN A 1 289 ? 10.796 -2.468 19.067 1.00 75.12 289 GLN A N 1
ATOM 2355 C CA . GLN A 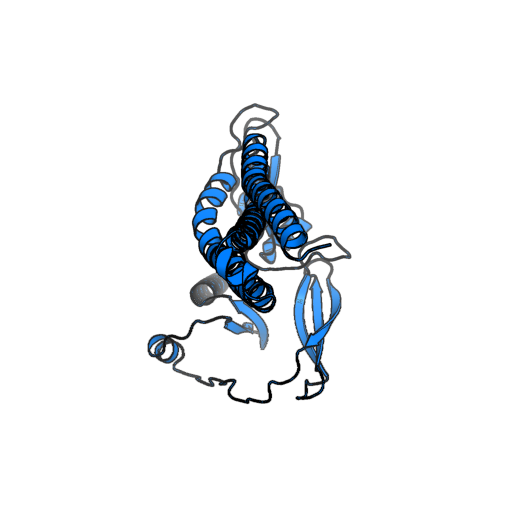1 289 ? 9.463 -3.064 19.173 1.00 75.12 289 GLN A CA 1
ATOM 2356 C C . GLN A 1 289 ? 9.428 -4.160 20.239 1.00 75.12 289 GLN A C 1
ATOM 2358 O O . GLN A 1 289 ? 8.574 -4.122 21.126 1.00 75.12 289 GLN A O 1
ATOM 2363 N N . ALA A 1 290 ? 10.390 -5.089 20.207 1.00 79.88 290 ALA A N 1
ATOM 2364 C CA . ALA A 1 290 ? 10.487 -6.155 21.202 1.00 79.88 290 ALA A CA 1
ATOM 2365 C C . ALA A 1 290 ? 10.689 -5.595 22.624 1.00 79.88 290 ALA A C 1
ATOM 2367 O O . ALA A 1 290 ? 10.044 -6.040 23.574 1.00 79.88 290 ALA A O 1
ATOM 2368 N N . ARG A 1 291 ? 11.545 -4.574 22.783 1.00 79.25 291 ARG A N 1
ATOM 2369 C CA . ARG A 1 291 ? 11.778 -3.905 24.077 1.00 79.25 291 ARG A CA 1
ATOM 2370 C C . ARG A 1 291 ? 10.552 -3.155 24.585 1.00 79.25 291 ARG A C 1
ATOM 2372 O O . ARG A 1 291 ? 10.286 -3.186 25.784 1.00 79.25 291 ARG A O 1
ATOM 2379 N N . SER A 1 292 ? 9.838 -2.458 23.703 1.00 79.50 292 SER A N 1
ATOM 2380 C CA . SER A 1 292 ? 8.616 -1.734 24.062 1.00 79.50 292 SER A CA 1
ATOM 2381 C C . SER A 1 292 ? 7.536 -2.699 24.540 1.00 79.50 292 SER A C 1
ATOM 2383 O O . SER A 1 292 ? 6.934 -2.469 25.584 1.00 79.50 292 SER A O 1
ATOM 2385 N N . PHE A 1 293 ? 7.362 -3.813 23.827 1.00 85.31 293 PHE A N 1
ATOM 2386 C CA . PHE A 1 293 ? 6.416 -4.861 24.189 1.00 85.31 293 PHE A CA 1
ATOM 2387 C C . PHE A 1 293 ? 6.717 -5.475 25.563 1.00 85.31 293 PHE A C 1
ATOM 2389 O O . PHE A 1 293 ? 5.818 -5.598 26.388 1.00 85.31 293 PHE A O 1
ATOM 2396 N N . LEU A 1 294 ? 7.985 -5.795 25.851 1.00 83.62 294 LEU A N 1
ATOM 2397 C CA . LEU A 1 294 ? 8.382 -6.333 27.159 1.00 83.62 294 LEU A CA 1
ATOM 2398 C C . LEU A 1 294 ? 8.095 -5.364 28.315 1.00 83.62 294 LEU A C 1
ATOM 2400 O O . LEU A 1 294 ? 7.664 -5.797 29.379 1.00 83.62 294 LEU A O 1
ATOM 2404 N N . LYS A 1 295 ? 8.306 -4.058 28.110 1.00 83.56 295 LYS A N 1
ATOM 2405 C CA . LYS A 1 295 ? 7.983 -3.036 29.120 1.00 83.56 295 LYS A CA 1
ATOM 2406 C C . LYS A 1 295 ? 6.484 -2.944 29.385 1.00 83.56 295 LYS A C 1
ATOM 2408 O O . LYS A 1 295 ? 6.081 -2.781 30.532 1.00 83.56 295 LYS A O 1
ATOM 2413 N N . GLU A 1 296 ? 5.672 -3.040 28.337 1.00 83.19 296 GLU A N 1
ATOM 2414 C CA . GLU A 1 296 ? 4.217 -3.014 28.467 1.00 83.19 296 GLU A CA 1
ATOM 2415 C C . GLU A 1 296 ? 3.703 -4.259 29.206 1.00 83.19 296 GLU A C 1
ATOM 2417 O O . GLU A 1 296 ? 2.879 -4.140 30.110 1.00 83.19 296 GLU A O 1
ATOM 2422 N N . LEU A 1 297 ? 4.248 -5.438 28.895 1.00 83.00 297 LEU A N 1
ATOM 2423 C CA . LEU A 1 297 ? 3.938 -6.691 29.592 1.00 83.00 297 LEU A CA 1
ATOM 2424 C C . LEU A 1 297 ? 4.262 -6.619 31.086 1.00 83.00 297 LEU A C 1
ATOM 2426 O O . LEU A 1 297 ? 3.422 -6.964 31.911 1.00 83.00 297 LEU A O 1
ATOM 2430 N N . ASP A 1 298 ? 5.446 -6.108 31.432 1.00 78.62 298 ASP A N 1
ATOM 2431 C CA . ASP A 1 298 ? 5.852 -5.922 32.830 1.00 78.62 298 ASP A CA 1
ATOM 2432 C C . ASP A 1 298 ? 4.933 -4.927 33.562 1.00 78.62 298 ASP A C 1
ATOM 2434 O O . ASP A 1 298 ? 4.574 -5.134 34.720 1.00 78.62 298 ASP A O 1
ATOM 2438 N N . SER A 1 299 ? 4.484 -3.867 32.875 1.00 77.44 299 SER A N 1
ATOM 2439 C CA . SER A 1 299 ? 3.536 -2.903 33.448 1.00 77.44 299 SER A CA 1
ATOM 2440 C C . SER A 1 299 ? 2.139 -3.491 33.674 1.00 77.44 299 SER A C 1
ATOM 2442 O O . SER A 1 299 ? 1.519 -3.196 34.694 1.00 77.44 299 SER A O 1
ATOM 2444 N N . LYS A 1 300 ? 1.663 -4.361 32.771 1.00 73.06 300 LYS A N 1
ATOM 2445 C CA . LYS A 1 300 ? 0.371 -5.051 32.911 1.00 73.06 300 LYS A CA 1
ATOM 2446 C C . LYS A 1 300 ? 0.400 -6.094 34.023 1.00 73.06 300 LYS A C 1
ATOM 2448 O O . LYS A 1 300 ? -0.558 -6.168 34.781 1.00 73.06 300 LYS A O 1
ATOM 2453 N N . ASN A 1 301 ? 1.502 -6.832 34.167 1.00 69.19 301 ASN A N 1
ATOM 2454 C CA . ASN A 1 301 ? 1.659 -7.786 35.266 1.00 69.19 301 ASN A CA 1
ATOM 2455 C C . ASN A 1 301 ? 1.634 -7.078 36.629 1.00 69.19 301 ASN A C 1
ATOM 2457 O O . ASN A 1 301 ? 0.910 -7.506 37.522 1.00 69.19 301 ASN A O 1
ATOM 2461 N N . LYS A 1 302 ? 2.332 -5.943 36.769 1.00 67.62 302 LYS A N 1
ATOM 2462 C CA . LYS A 1 302 ? 2.304 -5.145 38.008 1.00 67.62 302 LYS A CA 1
ATOM 2463 C C . LYS A 1 302 ? 0.914 -4.599 38.340 1.00 67.62 302 LYS A C 1
ATOM 2465 O O . LYS A 1 302 ? 0.530 -4.616 39.498 1.00 67.62 302 LYS A O 1
ATOM 2470 N N . ALA A 1 303 ? 0.147 -4.175 37.336 1.00 61.41 303 ALA A N 1
ATOM 2471 C CA . ALA A 1 303 ? -1.228 -3.707 37.527 1.00 61.41 303 ALA A CA 1
ATOM 2472 C C . ALA A 1 303 ? -2.232 -4.829 37.863 1.00 61.41 303 ALA A C 1
ATOM 2474 O O . ALA A 1 303 ? -3.341 -4.532 38.287 1.00 61.41 303 ALA A O 1
ATOM 2475 N N . SER A 1 304 ? -1.874 -6.102 37.648 1.00 57.78 304 SER A N 1
ATOM 2476 C CA . SER A 1 304 ? -2.695 -7.262 38.032 1.00 57.78 304 SER A CA 1
ATOM 2477 C C . SER A 1 304 ? -2.373 -7.824 39.423 1.00 57.78 304 SER A C 1
ATOM 2479 O O . SER A 1 304 ? -3.099 -8.690 39.908 1.00 57.78 304 SER A O 1
ATOM 2481 N N . GLU A 1 305 ? -1.283 -7.358 40.043 1.00 54.50 305 GLU A N 1
ATOM 2482 C CA . GLU A 1 305 ? -0.862 -7.728 41.404 1.00 54.50 305 GLU A CA 1
ATOM 2483 C C . GLU A 1 305 ? -1.293 -6.698 42.475 1.00 54.50 305 GLU A C 1
ATOM 2485 O O . GLU A 1 305 ? -1.172 -6.990 43.666 1.00 54.50 305 GLU A O 1
ATOM 2490 N N . GLU A 1 306 ? -1.812 -5.529 42.068 1.00 44.81 306 GLU A N 1
ATOM 2491 C CA . GLU A 1 306 ? -2.458 -4.507 42.923 1.00 44.81 306 GLU A CA 1
ATOM 2492 C C . GLU A 1 306 ? -3.988 -4.660 42.947 1.00 44.81 306 GLU A C 1
ATOM 2494 O O . GLU A 1 306 ? -4.572 -4.477 44.043 1.00 44.81 306 GLU A O 1
#

Secondary structure (DSSP, 8-state):
--HHHHHHHHHHHHHHHHHHHHHHHHHHHHHHHHHHHH--SHHHHHHHHHHHHHHHHHHHHHHHHHHHHHHHTTS-HHHHHH-TTHHHHHHHHHHHHHHHHHHHHHHHHHHHHHHHHHHHHHHHHTSPPB-TTT-SBPEEPPHHHHTTTS-HHHHHHHTTTSEEEEEEE-TTSS-EEEEEEE-SS--B--TTT--S-EEEEEEEEEE---SSS-EEEEEEEEETTT--EEEEEEEEPPPPS---------SS-HHHHHHHTT-----EEEEEE-TT--EEEEEESSHHHHHHHHHHHHHHHHHHH-

Radius of gyration: 27.33 Å; chains: 1; bounding box: 56×55×89 Å

Foldseek 3Di:
DDPVVVLVVLLVVLVVQLVVLQCQLVVLVVVLVVVLVPDDQLLVNLVSCVPCVLVSLLSNQLSVLSSQLSVLLNPDPPVCVVDVVVSVVSNVVSNVSSCCSNPVVSVVCVPVVCVVVVVVSVCSVPPFDQDPVPRDTWDKDDPVRCVVVDDPLRVLCVVVQQKDWIWTQDPVDRDIDIRIDGGPDQACQDPPPRGSQWDFDDKDWPADAAQPGWTKIKTWIAGPPPRDIDIDIDTHDHDDPDPPPDDDPDPDPPPPVCVVDVDDQQKDWDWDADPVRDTDIDMDRDPVVVVVVVVVVVVVVVVVVD